Protein AF-M9PA92-F1 (afdb_monomer_lite)

Structure (mmCIF, N/CA/C/O backbone):
data_AF-M9PA92-F1
#
_entry.id   AF-M9PA92-F1
#
loop_
_atom_site.group_PDB
_atom_site.id
_atom_site.type_symbol
_atom_site.label_atom_id
_atom_site.label_alt_id
_atom_site.label_comp_id
_atom_site.label_asym_id
_atom_site.label_entity_id
_atom_site.label_seq_id
_atom_site.pdbx_PDB_ins_code
_atom_site.Cartn_x
_atom_site.Cartn_y
_atom_site.Cartn_z
_atom_site.occupancy
_atom_site.B_iso_or_equiv
_atom_site.auth_seq_id
_atom_site.auth_comp_id
_atom_site.auth_asym_id
_atom_site.auth_atom_id
_atom_site.pdbx_PDB_model_num
ATOM 1 N N . MET A 1 1 ? 37.132 62.990 5.733 1.00 40.97 1 MET A N 1
ATOM 2 C CA . MET A 1 1 ? 36.616 62.374 6.972 1.00 40.97 1 MET A CA 1
ATOM 3 C C . MET A 1 1 ? 36.860 60.885 6.873 1.00 40.97 1 MET A C 1
ATOM 5 O O . MET A 1 1 ? 36.357 60.241 5.965 1.00 40.97 1 MET A O 1
ATOM 9 N N . THR A 1 2 ? 37.777 60.408 7.700 1.00 31.89 2 THR A N 1
ATOM 10 C CA . THR A 1 2 ? 38.388 59.081 7.681 1.00 31.89 2 THR A CA 1
ATOM 11 C C . THR A 1 2 ? 37.766 58.167 8.741 1.00 31.89 2 THR A C 1
ATOM 13 O O . THR A 1 2 ? 37.346 58.635 9.797 1.00 31.89 2 THR A O 1
ATOM 16 N N . SER A 1 3 ? 37.862 56.858 8.472 1.00 26.55 3 SER A N 1
ATOM 17 C CA . SER A 1 3 ? 37.706 55.706 9.385 1.00 26.55 3 SER A CA 1
ATOM 18 C C . SER A 1 3 ? 36.289 55.105 9.556 1.00 26.55 3 SER A C 1
ATOM 20 O O . SER A 1 3 ? 35.308 55.838 9.487 1.00 26.55 3 SER A O 1
ATOM 22 N N . PRO A 1 4 ? 36.166 53.800 9.890 1.00 39.88 4 PRO A N 1
ATOM 23 C CA . PRO A 1 4 ? 37.039 52.699 9.468 1.00 39.88 4 PRO A CA 1
ATOM 24 C C . PRO A 1 4 ? 36.302 51.397 9.086 1.00 39.88 4 PRO A C 1
ATOM 26 O O . PRO A 1 4 ? 35.297 50.992 9.662 1.00 39.88 4 PRO A O 1
ATOM 29 N N . THR A 1 5 ? 36.940 50.661 8.178 1.00 36.66 5 THR A N 1
ATOM 30 C CA . THR A 1 5 ? 36.866 49.203 8.038 1.00 36.66 5 THR A CA 1
ATOM 31 C C . THR A 1 5 ? 37.166 48.494 9.363 1.00 36.66 5 THR A C 1
ATOM 33 O O . THR A 1 5 ? 38.300 48.548 9.843 1.00 36.66 5 THR A O 1
ATOM 36 N N . ALA A 1 6 ? 36.197 47.756 9.904 1.00 29.80 6 ALA A N 1
ATOM 37 C CA . ALA A 1 6 ? 36.427 46.763 10.949 1.00 29.80 6 ALA A CA 1
ATOM 38 C C . ALA A 1 6 ? 36.478 45.363 10.318 1.00 29.80 6 ALA A C 1
ATOM 40 O O . ALA A 1 6 ? 35.455 44.737 10.044 1.00 29.80 6 ALA A O 1
ATOM 41 N N . LYS A 1 7 ? 37.700 44.867 10.093 1.00 30.08 7 LYS A N 1
ATOM 42 C CA . LYS A 1 7 ? 37.975 43.438 9.907 1.00 30.08 7 LYS A CA 1
ATOM 43 C C . LYS A 1 7 ? 37.617 42.724 11.211 1.00 30.08 7 LYS A C 1
ATOM 45 O O . LYS A 1 7 ? 38.386 42.785 12.169 1.00 30.08 7 LYS A O 1
ATOM 50 N N . ARG A 1 8 ? 36.475 42.039 11.263 1.00 25.50 8 ARG A N 1
ATOM 51 C CA . ARG A 1 8 ? 36.221 41.051 12.316 1.00 25.50 8 ARG A CA 1
ATOM 52 C C . ARG A 1 8 ? 36.921 39.756 11.906 1.00 25.50 8 ARG A C 1
ATOM 54 O O . ARG A 1 8 ? 36.530 39.124 10.930 1.00 25.50 8 ARG A O 1
ATOM 61 N N . LYS A 1 9 ? 37.993 39.408 12.622 1.00 24.72 9 LYS A N 1
ATOM 62 C CA . LYS A 1 9 ? 38.563 38.056 12.625 1.00 24.72 9 LYS A CA 1
ATOM 63 C C . LYS A 1 9 ? 37.440 37.084 13.003 1.00 24.72 9 LYS A C 1
ATOM 65 O O . LYS A 1 9 ? 36.883 37.210 14.090 1.00 24.72 9 LYS A O 1
ATOM 70 N N . GLN A 1 10 ? 37.098 36.155 12.115 1.00 24.45 10 GLN A N 1
ATOM 71 C CA . GLN A 1 10 ? 36.440 34.916 12.516 1.00 24.45 10 GLN A CA 1
ATOM 72 C C . GLN A 1 10 ? 37.514 34.054 13.180 1.00 24.45 10 GLN A C 1
ATOM 74 O O . GLN A 1 10 ? 38.417 33.553 12.514 1.00 24.45 10 GLN A O 1
ATOM 79 N N . GLU A 1 11 ? 37.461 33.964 14.505 1.00 24.52 11 GLU A N 1
ATOM 80 C CA . GLU A 1 11 ? 38.047 32.838 15.228 1.00 24.52 11 GLU A CA 1
ATOM 81 C C . GLU A 1 11 ? 37.267 31.565 14.853 1.00 24.52 11 GLU A C 1
ATOM 83 O O . GLU A 1 11 ? 36.062 31.656 14.582 1.00 24.52 11 GLU A O 1
ATOM 88 N N . PRO A 1 12 ? 37.919 30.391 14.783 1.00 22.39 12 PRO A N 1
ATOM 89 C CA . PRO A 1 12 ? 37.226 29.148 14.495 1.00 22.39 12 PRO A CA 1
ATOM 90 C C . PRO A 1 12 ? 36.334 28.828 15.695 1.00 22.39 12 PRO A C 1
ATOM 92 O O . PRO A 1 12 ? 36.816 28.505 16.775 1.00 22.39 12 PRO A O 1
ATOM 95 N N . VAL A 1 13 ? 35.021 28.962 15.522 1.00 24.66 13 VAL A N 1
ATOM 96 C CA . VAL A 1 13 ? 34.077 28.347 16.451 1.00 24.66 13 VAL A CA 1
ATOM 97 C C . VAL A 1 13 ? 34.137 26.857 16.158 1.00 24.66 13 VAL A C 1
ATOM 99 O O . VAL A 1 13 ? 33.734 26.428 15.075 1.00 24.66 13 VAL A O 1
ATOM 102 N N . ASP A 1 14 ? 34.676 26.100 17.111 1.00 26.38 14 ASP A N 1
ATOM 103 C CA . ASP A 1 14 ? 34.589 24.646 17.185 1.00 26.38 14 ASP A CA 1
ATOM 104 C C . ASP A 1 14 ? 33.110 24.232 17.139 1.00 26.38 14 ASP A C 1
ATOM 106 O O . ASP A 1 14 ? 32.404 24.155 18.144 1.00 26.38 14 ASP A O 1
ATOM 110 N N . GLY A 1 15 ? 32.608 24.042 15.921 1.00 22.08 15 GLY A N 1
ATOM 111 C CA . GLY A 1 15 ? 31.267 23.568 15.640 1.00 22.08 15 GLY A CA 1
ATOM 112 C C . GLY A 1 15 ? 31.255 22.055 15.734 1.00 22.08 15 GLY A C 1
ATOM 113 O O . GLY A 1 15 ? 31.661 21.370 14.797 1.00 22.08 15 GLY A O 1
ATOM 114 N N . ALA A 1 16 ? 30.789 21.547 16.874 1.00 24.86 16 ALA A N 1
ATOM 115 C CA . ALA A 1 16 ? 30.410 20.156 17.060 1.00 24.86 16 ALA A CA 1
ATOM 116 C C . ALA A 1 16 ? 29.602 19.669 15.842 1.00 24.86 16 ALA A C 1
ATOM 118 O O . ALA A 1 16 ? 28.515 20.176 15.561 1.00 24.86 16 ALA A O 1
ATOM 119 N N . GLY A 1 17 ? 30.173 18.715 15.101 1.00 20.61 17 GLY A N 1
ATOM 120 C CA . GLY A 1 17 ? 29.576 18.105 13.916 1.00 20.61 17 GLY A CA 1
ATOM 121 C C . GLY A 1 17 ? 28.295 17.363 14.283 1.00 20.61 17 GLY A C 1
ATOM 122 O O . GLY A 1 17 ? 28.320 16.192 14.660 1.00 20.61 17 GLY A O 1
ATOM 123 N N . ALA A 1 18 ? 27.179 18.080 14.206 1.00 22.00 18 ALA A N 1
ATOM 124 C CA . ALA A 1 18 ? 25.843 17.603 14.502 1.00 22.00 18 ALA A CA 1
ATOM 125 C C . ALA A 1 18 ? 25.400 16.598 13.433 1.00 22.00 18 ALA A C 1
ATOM 127 O O . ALA A 1 18 ? 25.143 16.946 12.282 1.00 22.00 18 ALA A O 1
ATOM 128 N N . THR A 1 19 ? 25.322 15.335 13.839 1.00 23.44 19 THR A N 1
ATOM 129 C CA . THR A 1 19 ? 24.772 14.233 13.046 1.00 23.44 19 THR A CA 1
ATOM 130 C C . THR A 1 19 ? 23.466 13.835 13.733 1.00 23.44 19 THR A C 1
ATOM 132 O O . THR A 1 19 ? 23.502 13.409 14.885 1.00 23.44 19 THR A O 1
ATOM 135 N N . ALA A 1 20 ? 22.314 14.055 13.092 1.00 23.92 20 ALA A N 1
ATOM 136 C CA . ALA A 1 20 ? 20.995 13.892 13.716 1.00 23.92 20 ALA A CA 1
ATOM 137 C C . ALA A 1 20 ? 20.106 12.916 12.926 1.00 23.92 20 ALA A C 1
ATOM 139 O O . ALA A 1 20 ? 20.055 12.948 11.697 1.00 23.92 20 ALA A O 1
ATOM 140 N N . HIS A 1 21 ? 19.447 12.024 13.670 1.00 23.45 21 HIS A N 1
ATOM 141 C CA . HIS A 1 21 ? 18.780 10.800 13.224 1.00 23.45 21 HIS A CA 1
ATOM 142 C C . HIS A 1 21 ? 17.246 10.923 13.248 1.00 23.45 21 HIS A C 1
ATOM 144 O O . HIS A 1 21 ? 16.691 11.529 14.159 1.00 23.45 21 HIS A O 1
ATOM 150 N N . VAL A 1 22 ? 16.566 10.251 12.309 1.00 22.97 22 VAL A N 1
ATOM 151 C CA . VAL A 1 22 ? 15.112 9.989 12.317 1.00 22.97 22 VAL A CA 1
ATOM 152 C C . VAL A 1 22 ? 14.901 8.520 12.698 1.00 22.97 22 VAL A C 1
ATOM 154 O O . VAL A 1 22 ? 15.472 7.637 12.059 1.00 22.97 22 VAL A O 1
ATOM 157 N N . ALA A 1 23 ? 14.126 8.245 13.750 1.00 24.77 23 ALA A N 1
ATOM 158 C CA . ALA A 1 23 ? 13.937 6.898 14.288 1.00 24.77 23 ALA A CA 1
ATOM 159 C C . ALA A 1 23 ? 12.543 6.329 13.962 1.00 24.77 23 ALA A C 1
ATOM 161 O O . ALA A 1 23 ? 11.562 6.665 14.613 1.00 24.77 23 ALA A O 1
ATOM 162 N N . TYR A 1 24 ? 12.497 5.376 13.028 1.00 23.55 24 TYR A N 1
ATOM 163 C CA . TYR A 1 24 ? 11.821 4.096 13.268 1.00 23.55 24 TYR A CA 1
ATOM 164 C C . TYR A 1 24 ? 12.915 3.192 13.880 1.00 23.55 24 TYR A C 1
ATOM 166 O O . TYR A 1 24 ? 13.901 2.887 13.218 1.00 23.55 24 TYR A O 1
ATOM 174 N N . PHE A 1 25 ? 12.817 2.915 15.185 1.00 23.19 25 PHE A N 1
ATOM 175 C CA . PHE A 1 25 ? 13.723 2.118 16.042 1.00 23.19 25 PHE A CA 1
ATOM 176 C C . PHE A 1 25 ? 15.254 2.176 15.796 1.00 23.19 25 PHE A C 1
ATOM 178 O O . PHE A 1 25 ? 15.832 1.400 15.037 1.00 23.19 25 PHE A O 1
ATOM 185 N N . LEU A 1 26 ? 15.948 2.997 16.598 1.00 23.55 26 LEU A N 1
ATOM 186 C CA . LEU A 1 26 ? 17.411 3.029 16.749 1.00 23.55 26 LEU A CA 1
ATOM 187 C C . LEU A 1 26 ? 17.796 3.023 18.240 1.00 23.55 26 LEU A C 1
ATOM 189 O O . LEU A 1 26 ? 17.299 3.842 19.009 1.00 23.55 26 LEU A O 1
ATOM 193 N N . ARG A 1 27 ? 18.729 2.148 18.645 1.00 22.12 27 ARG A N 1
ATOM 194 C CA . ARG A 1 27 ? 19.546 2.331 19.858 1.00 22.12 27 ARG A CA 1
ATOM 195 C C . ARG A 1 27 ? 21.025 2.210 19.487 1.00 22.12 27 ARG A C 1
ATOM 197 O O . ARG A 1 27 ? 21.430 1.222 18.881 1.00 22.12 27 ARG A O 1
ATOM 204 N N . CYS A 1 28 ? 21.789 3.239 19.850 1.00 22.48 28 CYS A N 1
ATOM 205 C CA . CYS A 1 28 ? 23.225 3.409 19.617 1.00 22.48 28 CYS A CA 1
ATOM 206 C C . CYS A 1 28 ? 24.114 2.702 20.654 1.00 22.48 28 CYS A C 1
ATOM 208 O O . CYS A 1 28 ? 23.723 2.506 21.804 1.00 22.48 28 CYS A O 1
ATOM 210 N N . SER A 1 29 ? 25.366 2.466 20.256 1.00 21.39 29 SER A N 1
ATOM 211 C CA . SER A 1 29 ? 26.575 2.369 21.096 1.00 21.39 29 SER A CA 1
ATOM 212 C C . SER A 1 29 ? 27.759 2.640 20.137 1.00 21.39 29 SER A C 1
ATOM 214 O O . SER A 1 29 ? 27.713 2.094 19.040 1.00 21.39 29 SER A O 1
ATOM 216 N N . LEU A 1 30 ? 28.797 3.464 20.337 1.00 22.95 30 LEU A N 1
ATOM 217 C CA . LEU A 1 30 ? 29.597 3.996 21.463 1.00 22.95 30 LEU A CA 1
ATOM 218 C C . LEU A 1 30 ? 30.249 5.328 20.972 1.00 22.95 30 LEU A C 1
ATOM 220 O O . LEU A 1 30 ? 30.174 5.603 19.780 1.00 22.95 30 LEU A O 1
ATOM 224 N N . THR A 1 31 ? 30.849 6.220 21.773 1.00 22.02 31 THR A N 1
ATOM 225 C CA . THR A 1 31 ? 32.170 6.132 22.460 1.00 22.02 31 THR A CA 1
ATOM 226 C C . THR A 1 31 ? 32.367 7.406 23.317 1.00 22.02 31 THR A C 1
ATOM 228 O O . THR A 1 31 ? 31.872 8.460 22.928 1.00 22.02 31 THR A O 1
ATOM 231 N N . SER A 1 32 ? 33.010 7.400 24.495 1.00 21.53 32 SER A N 1
ATOM 232 C CA . SER A 1 32 ? 34.481 7.356 24.703 1.00 21.53 32 SER A CA 1
ATOM 233 C C . SER A 1 32 ? 34.836 7.272 26.221 1.00 21.53 32 SER A C 1
ATOM 235 O O . SER A 1 32 ? 33.967 7.569 27.039 1.00 21.53 32 SER A O 1
ATOM 237 N N . PRO A 1 33 ? 36.068 6.869 26.626 1.00 27.39 33 PRO A N 1
ATOM 238 C CA . PRO A 1 33 ? 36.440 6.509 28.013 1.00 27.39 33 PRO A CA 1
ATOM 239 C C . PRO A 1 33 ? 36.838 7.737 28.872 1.00 27.39 33 PRO A C 1
ATOM 241 O O . PRO A 1 33 ? 37.180 8.772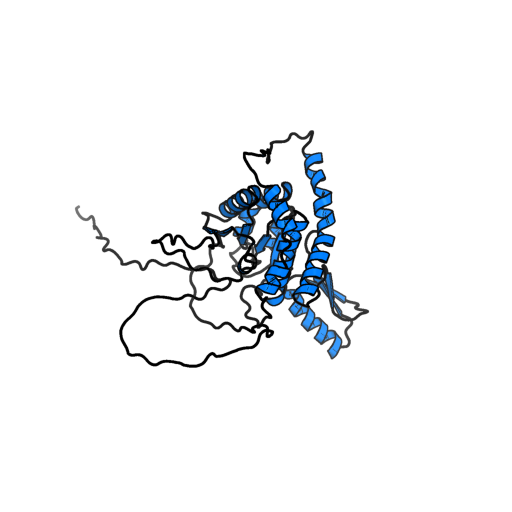 28.301 1.00 27.39 33 PRO A O 1
ATOM 244 N N . PRO A 1 34 ? 36.813 7.660 30.226 1.00 25.25 34 PRO A N 1
ATOM 245 C CA . PRO A 1 34 ? 38.007 7.223 30.971 1.00 25.25 34 PRO A CA 1
ATOM 246 C C . PRO A 1 34 ? 37.724 6.367 32.231 1.00 25.25 34 PRO A C 1
ATOM 248 O O . PRO A 1 34 ? 36.644 6.395 32.804 1.00 25.25 34 PRO A O 1
ATOM 251 N N . HIS A 1 35 ? 38.744 5.597 32.628 1.00 23.38 35 HIS A N 1
ATOM 252 C CA . HIS A 1 35 ? 39.030 5.019 33.953 1.00 23.38 35 HIS A CA 1
ATOM 253 C C . HIS A 1 35 ? 37.881 4.852 34.972 1.00 23.38 35 HIS A C 1
ATOM 255 O O . HIS A 1 35 ? 37.466 5.828 35.574 1.00 23.38 35 HIS A O 1
ATOM 261 N N . PHE A 1 36 ? 37.490 3.609 35.284 1.00 22.67 36 PHE A N 1
ATOM 262 C CA . PHE A 1 36 ? 37.507 3.019 36.640 1.00 22.67 36 PHE A CA 1
ATOM 263 C C . PHE A 1 36 ? 37.103 1.527 36.579 1.00 22.67 36 PHE A C 1
ATOM 265 O O . PHE A 1 36 ? 36.565 1.050 35.585 1.00 22.67 36 PHE A O 1
ATOM 272 N N . ALA A 1 37 ? 37.501 0.785 37.611 1.00 21.95 37 ALA A N 1
ATOM 273 C CA . ALA A 1 37 ? 37.746 -0.656 37.643 1.00 21.95 37 ALA A CA 1
ATOM 274 C C . ALA A 1 37 ? 36.542 -1.603 37.422 1.00 21.95 37 ALA A C 1
ATOM 276 O O . ALA A 1 37 ? 35.379 -1.259 37.606 1.00 21.95 37 ALA A O 1
ATOM 277 N N . ALA A 1 38 ? 36.891 -2.839 37.054 1.00 24.67 38 ALA A N 1
ATOM 278 C CA . ALA A 1 38 ? 36.028 -3.972 36.743 1.00 24.67 38 ALA A CA 1
ATOM 279 C C . ALA A 1 38 ? 35.140 -4.471 37.902 1.00 24.67 38 ALA A C 1
ATOM 281 O O . ALA A 1 38 ? 35.589 -4.567 39.042 1.00 24.67 38 ALA A O 1
ATOM 282 N N . ALA A 1 39 ? 33.939 -4.951 37.556 1.00 22.00 39 ALA A N 1
ATOM 283 C CA . ALA A 1 39 ? 33.215 -5.997 38.284 1.00 22.00 39 ALA A CA 1
ATOM 284 C C . ALA A 1 39 ? 32.344 -6.816 37.295 1.00 22.00 39 ALA A C 1
ATOM 286 O O . ALA A 1 39 ? 31.712 -6.219 36.421 1.00 22.00 39 ALA A O 1
ATOM 287 N N . PRO A 1 40 ? 32.305 -8.162 37.371 1.00 23.23 40 PRO A N 1
ATOM 288 C CA . PRO A 1 40 ? 31.593 -8.992 36.402 1.00 23.23 40 PRO A CA 1
ATOM 289 C C . PRO A 1 40 ? 30.127 -9.196 36.812 1.00 23.23 40 PRO A C 1
ATOM 291 O O . PRO A 1 40 ? 29.852 -9.615 37.935 1.00 23.23 40 PRO A O 1
ATOM 294 N N . ILE A 1 41 ? 29.180 -9.000 35.890 1.00 24.03 41 ILE A N 1
ATOM 295 C CA . ILE A 1 41 ? 27.803 -9.489 36.063 1.00 24.03 41 ILE A CA 1
ATOM 296 C C . ILE A 1 41 ? 27.681 -10.834 35.339 1.00 24.03 41 ILE A C 1
ATOM 298 O O . ILE A 1 41 ? 27.617 -10.911 34.114 1.00 24.03 41 ILE A O 1
ATOM 302 N N . ARG A 1 42 ? 27.685 -11.909 36.134 1.00 23.36 42 ARG A N 1
ATOM 303 C CA . ARG A 1 42 ? 27.246 -13.256 35.748 1.00 23.36 42 ARG A CA 1
ATOM 304 C C . ARG A 1 42 ? 25.720 -13.279 35.616 1.00 23.36 42 ARG A C 1
ATOM 306 O O . ARG A 1 42 ? 25.037 -12.773 36.499 1.00 23.36 42 ARG A O 1
ATOM 313 N N . GLY A 1 43 ? 25.216 -13.998 34.611 1.00 25.89 43 GLY A N 1
ATOM 314 C CA . GLY A 1 43 ? 23.889 -14.623 34.673 1.00 25.89 43 GLY A CA 1
ATOM 315 C C . GLY A 1 43 ? 22.992 -14.405 33.459 1.00 25.89 43 GLY A C 1
ATOM 316 O O . GLY A 1 43 ? 22.031 -13.660 33.559 1.00 25.89 43 GLY A O 1
ATOM 317 N N . LEU A 1 44 ? 23.247 -15.115 32.355 1.00 25.81 44 LEU A N 1
ATOM 318 C CA . LEU A 1 44 ? 22.222 -15.464 31.361 1.00 25.81 44 LEU A CA 1
ATOM 319 C C . LEU A 1 44 ? 22.547 -16.848 30.781 1.00 25.81 44 LEU A C 1
ATOM 321 O O . LEU A 1 44 ? 23.174 -16.981 29.734 1.00 25.81 44 LEU A O 1
ATOM 325 N N . THR A 1 45 ? 22.144 -17.893 31.499 1.00 24.33 45 THR A N 1
ATOM 326 C CA . THR A 1 45 ? 22.032 -19.255 30.965 1.00 24.33 45 THR A CA 1
ATOM 327 C C . THR A 1 45 ? 20.565 -19.547 30.665 1.00 24.33 45 THR A C 1
ATOM 329 O O . THR A 1 45 ? 19.749 -19.507 31.579 1.00 24.33 45 THR A O 1
ATOM 332 N N . GLY A 1 46 ? 20.275 -19.879 29.404 1.00 26.84 46 GLY A N 1
ATOM 333 C CA . GLY A 1 46 ? 19.162 -20.735 28.975 1.00 26.84 46 GLY A CA 1
ATOM 334 C C . GLY A 1 46 ? 17.743 -20.170 29.083 1.00 26.84 46 GLY A C 1
ATOM 335 O O . GLY A 1 46 ? 17.107 -20.285 30.123 1.00 26.84 46 GLY A O 1
ATOM 336 N N . ALA A 1 47 ? 17.193 -19.701 27.960 1.00 25.22 47 ALA A N 1
ATOM 337 C CA . ALA A 1 47 ? 15.747 -19.715 27.732 1.00 25.22 47 ALA A CA 1
ATOM 338 C C . ALA A 1 47 ? 15.433 -20.790 26.667 1.00 25.22 47 ALA A C 1
ATOM 340 O O . ALA A 1 47 ? 16.136 -20.835 25.653 1.00 25.22 47 ALA A O 1
ATOM 341 N N . PRO A 1 48 ? 14.448 -21.682 26.885 1.00 25.14 48 PRO A N 1
ATOM 342 C CA . PRO A 1 48 ? 14.114 -22.751 25.947 1.00 25.14 48 PRO A CA 1
ATOM 343 C C . PRO A 1 48 ? 13.450 -22.210 24.671 1.00 25.14 48 PRO A C 1
ATOM 345 O O . PRO A 1 48 ? 12.781 -21.175 24.682 1.00 25.14 48 PRO A O 1
ATOM 348 N N . ALA A 1 49 ? 13.637 -22.930 23.563 1.00 27.97 49 ALA A N 1
ATOM 349 C CA . ALA A 1 49 ? 13.036 -22.625 22.268 1.00 27.97 49 ALA A CA 1
ATOM 350 C C . ALA A 1 49 ? 11.498 -22.678 22.351 1.00 27.97 49 ALA A C 1
ATOM 352 O O . ALA A 1 49 ? 10.941 -23.691 22.771 1.00 27.97 49 ALA A O 1
ATOM 353 N N . GLY A 1 50 ? 10.822 -21.590 21.959 1.00 28.28 50 GLY A N 1
ATOM 354 C CA . GLY A 1 50 ? 9.357 -21.544 21.824 1.00 28.28 50 GLY A CA 1
ATOM 355 C C . GLY A 1 50 ? 8.634 -20.340 22.445 1.00 28.28 50 GLY A C 1
ATOM 356 O O . GLY A 1 50 ? 7.420 -20.241 22.301 1.00 28.28 50 GLY A O 1
ATOM 357 N N . GLN A 1 51 ? 9.321 -19.407 23.114 1.00 28.61 51 GLN A N 1
ATOM 358 C CA . GLN A 1 51 ? 8.676 -18.225 23.710 1.00 28.61 51 GLN A CA 1
ATOM 359 C C . GLN A 1 51 ? 8.916 -16.955 22.876 1.00 28.61 51 GLN A C 1
ATOM 361 O O . GLN A 1 51 ? 10.052 -16.496 22.749 1.00 28.61 51 GLN A O 1
ATOM 366 N N . ARG A 1 52 ? 7.839 -16.369 22.324 1.00 35.50 52 ARG A N 1
ATOM 367 C CA . ARG A 1 52 ? 7.875 -15.071 21.622 1.00 35.50 52 ARG A CA 1
ATOM 368 C C . ARG A 1 52 ? 8.369 -13.972 22.577 1.00 35.50 52 ARG A C 1
ATOM 370 O O . ARG A 1 52 ? 7.880 -13.851 23.705 1.00 35.50 52 ARG A O 1
ATOM 377 N N . GLN A 1 53 ? 9.367 -13.193 22.151 1.00 33.31 53 GLN A N 1
ATOM 378 C CA . GLN A 1 53 ? 9.959 -12.134 22.973 1.00 33.31 53 GLN A CA 1
ATOM 379 C C . GLN A 1 53 ? 9.010 -10.934 23.067 1.00 33.31 53 GLN A C 1
ATOM 381 O O . GLN A 1 53 ? 8.675 -10.304 22.071 1.00 33.31 53 GLN A O 1
ATOM 386 N N . ARG A 1 54 ? 8.605 -10.593 24.294 1.00 31.27 54 ARG A N 1
ATOM 387 C CA . ARG A 1 54 ? 7.803 -9.403 24.605 1.00 31.27 54 ARG A CA 1
ATOM 388 C C . ARG A 1 54 ? 8.741 -8.235 24.916 1.00 31.27 54 ARG A C 1
ATOM 390 O O . ARG A 1 54 ? 9.495 -8.323 25.883 1.00 31.27 54 ARG A O 1
ATOM 397 N N . VAL A 1 55 ? 8.688 -7.151 24.141 1.00 30.91 55 VAL A N 1
ATOM 398 C CA . VAL A 1 55 ? 9.617 -6.007 24.269 1.00 30.91 55 VAL A CA 1
ATOM 399 C C . VAL A 1 55 ? 8.876 -4.727 24.694 1.00 30.91 55 VAL A C 1
ATOM 401 O O . VAL A 1 55 ? 7.779 -4.454 24.217 1.00 30.91 55 VAL A O 1
ATOM 404 N N . HIS A 1 56 ? 9.485 -3.947 25.597 1.00 25.81 56 HIS A N 1
ATOM 405 C CA . HIS A 1 56 ? 9.105 -2.574 25.977 1.00 25.81 56 HIS A CA 1
ATOM 406 C C . HIS A 1 56 ? 10.283 -1.626 25.683 1.00 25.81 56 HIS A C 1
ATOM 408 O O . HIS A 1 56 ? 11.432 -2.015 25.896 1.00 25.81 56 HIS A O 1
ATOM 414 N N . LEU A 1 57 ? 10.025 -0.391 25.233 1.00 25.00 57 LEU A N 1
ATOM 415 C CA . LEU A 1 57 ? 11.063 0.585 24.856 1.00 25.00 57 LEU A CA 1
ATOM 416 C C . LEU A 1 57 ? 10.942 1.896 25.670 1.00 25.00 57 LEU A C 1
ATOM 418 O O . LEU A 1 57 ? 9.840 2.439 25.729 1.00 25.00 57 LEU A O 1
ATOM 422 N N . PRO A 1 58 ? 12.027 2.400 26.307 1.00 22.78 58 PRO A N 1
ATOM 423 C CA . PRO A 1 58 ? 11.996 3.607 27.148 1.00 22.78 58 PRO A CA 1
ATOM 424 C C . PRO A 1 58 ? 12.575 4.892 26.498 1.00 22.78 58 PRO A C 1
ATOM 426 O O . PRO A 1 58 ? 13.274 4.840 25.488 1.00 22.78 58 PRO A O 1
ATOM 429 N N . HIS A 1 59 ? 12.273 6.030 27.145 1.00 27.19 59 HIS A N 1
ATOM 430 C CA . HIS A 1 59 ? 12.461 7.448 26.763 1.00 27.19 59 HIS A CA 1
ATOM 431 C C . HIS A 1 59 ? 13.865 8.055 26.995 1.00 27.19 59 HIS A C 1
ATOM 433 O O . HIS A 1 59 ? 14.555 7.640 27.922 1.00 27.19 59 HIS A O 1
ATOM 439 N N . HIS A 1 60 ? 14.212 9.098 26.208 1.00 20.86 60 HIS A N 1
ATOM 440 C CA . HIS A 1 60 ? 14.613 10.481 26.607 1.00 20.86 60 HIS A CA 1
ATOM 441 C C . HIS A 1 60 ? 15.416 11.192 25.482 1.00 20.86 60 HIS A C 1
ATOM 443 O O . HIS A 1 60 ? 16.450 10.658 25.099 1.00 20.86 60 HIS A O 1
ATOM 449 N N . ALA A 1 61 ? 14.987 12.378 24.998 1.00 21.14 61 ALA A N 1
ATOM 450 C CA . ALA A 1 61 ? 15.831 13.532 24.582 1.00 21.14 61 ALA A CA 1
ATOM 451 C C . ALA A 1 61 ? 15.022 14.657 23.882 1.00 21.14 61 ALA A C 1
ATOM 453 O O . ALA A 1 61 ? 14.030 14.387 23.211 1.00 21.14 61 ALA A O 1
ATOM 454 N N . GLU A 1 62 ? 15.468 15.904 24.077 1.00 21.20 62 GLU A N 1
ATOM 455 C CA . GLU A 1 62 ? 14.896 17.192 23.637 1.00 21.20 62 GLU A CA 1
ATOM 456 C C . GLU A 1 62 ? 14.991 17.458 22.113 1.00 21.20 62 GLU A C 1
ATOM 458 O O . GLU A 1 62 ? 15.851 16.912 21.424 1.00 21.20 62 GLU A O 1
ATOM 463 N N . LEU A 1 63 ? 14.085 18.310 21.606 1.00 25.92 63 LEU A N 1
ATOM 464 C CA . LEU A 1 63 ? 13.751 18.561 20.188 1.00 25.92 63 LEU A CA 1
ATOM 465 C C . LEU A 1 63 ? 14.768 19.441 19.419 1.00 25.92 63 LEU A C 1
ATOM 467 O O . LEU A 1 63 ? 15.092 20.534 19.892 1.00 25.92 63 LEU A O 1
ATOM 471 N N . PRO A 1 64 ? 15.155 19.054 18.179 1.00 26.55 64 PRO A N 1
ATOM 472 C CA . PRO A 1 64 ? 15.376 20.042 17.107 1.00 26.55 64 PRO A CA 1
ATOM 473 C C . PRO A 1 64 ? 14.866 19.671 15.678 1.00 26.55 64 PRO A C 1
ATOM 475 O O . PRO A 1 64 ? 15.004 18.543 15.216 1.00 26.55 64 PRO A O 1
ATOM 478 N N . ASP A 1 65 ? 14.328 20.713 15.015 1.00 26.27 65 ASP A N 1
ATOM 479 C CA . ASP A 1 65 ? 13.923 21.017 13.609 1.00 26.27 65 ASP A CA 1
ATOM 480 C C . ASP A 1 65 ? 13.355 19.918 12.662 1.00 26.27 65 ASP A C 1
ATOM 482 O O . ASP A 1 65 ? 14.062 19.245 11.915 1.00 26.27 65 ASP A O 1
ATOM 486 N N . GLU A 1 66 ? 12.019 19.849 12.596 1.00 29.41 66 GLU A N 1
ATOM 487 C CA . GLU A 1 66 ? 11.162 18.851 11.918 1.00 29.41 66 GLU A CA 1
ATOM 488 C C . GLU A 1 66 ? 10.828 19.152 10.430 1.00 29.41 66 GLU A C 1
ATOM 490 O O . GLU A 1 66 ? 9.849 18.641 9.870 1.00 29.41 66 GLU A O 1
ATOM 495 N N . ARG A 1 67 ? 11.601 20.013 9.752 1.00 30.95 67 ARG A N 1
ATOM 496 C CA . ARG A 1 67 ? 11.214 20.578 8.436 1.00 30.95 67 ARG A CA 1
ATOM 497 C C . ARG A 1 67 ? 11.472 19.690 7.210 1.00 30.95 67 ARG A C 1
ATOM 499 O O . ARG A 1 67 ? 10.964 20.015 6.139 1.00 30.95 67 ARG A O 1
ATOM 506 N N . ALA A 1 68 ? 12.219 18.589 7.314 1.00 29.39 68 ALA A N 1
ATOM 507 C CA . ALA A 1 68 ? 12.563 17.732 6.169 1.00 29.39 68 ALA A CA 1
ATOM 508 C C . ALA A 1 68 ? 12.187 16.260 6.420 1.00 29.39 68 ALA A C 1
ATOM 510 O O . ALA A 1 68 ? 12.600 15.678 7.418 1.00 29.39 68 ALA A O 1
ATOM 511 N N . GLY A 1 69 ? 11.397 15.662 5.519 1.00 28.86 69 GLY A N 1
ATOM 512 C CA . GLY A 1 69 ? 11.029 14.243 5.574 1.00 28.86 69 GLY A CA 1
ATOM 513 C C . GLY A 1 69 ? 12.200 13.299 5.236 1.00 28.86 69 GLY A C 1
ATOM 514 O O . GLY A 1 69 ? 13.259 13.752 4.787 1.00 28.86 69 GLY A O 1
ATOM 515 N N . PRO A 1 70 ? 12.054 11.978 5.468 1.00 34.94 70 PRO A N 1
ATOM 516 C CA . PRO A 1 70 ? 13.096 11.002 5.147 1.00 34.94 70 PRO A CA 1
ATOM 517 C C . PRO A 1 70 ? 13.330 10.880 3.627 1.00 34.94 70 PRO A C 1
ATOM 519 O O . PRO A 1 70 ? 12.391 10.778 2.844 1.00 34.94 70 PRO A O 1
ATOM 522 N N . ARG A 1 71 ? 14.608 10.878 3.208 1.00 38.44 71 ARG A N 1
ATOM 523 C CA . ARG A 1 71 ? 15.072 10.880 1.795 1.00 38.44 71 ARG A CA 1
ATOM 524 C C . ARG A 1 71 ? 15.776 9.582 1.385 1.00 38.44 71 ARG A C 1
ATOM 526 O O . ARG A 1 71 ? 16.758 9.607 0.645 1.00 38.44 71 ARG A O 1
ATOM 533 N N . VAL A 1 72 ? 15.354 8.460 1.952 1.00 47.56 72 VAL A N 1
ATOM 534 C CA . VAL A 1 72 ? 16.149 7.228 1.974 1.00 47.56 72 VAL A CA 1
ATOM 535 C C . VAL A 1 72 ? 15.577 6.179 1.029 1.00 47.56 72 VAL A C 1
ATOM 537 O O . VAL A 1 72 ? 14.383 5.892 1.074 1.00 47.56 72 VAL A O 1
ATOM 540 N N . VAL A 1 73 ? 16.443 5.561 0.225 1.00 45.84 73 VAL A N 1
ATOM 541 C CA . VAL A 1 73 ? 16.145 4.313 -0.491 1.00 45.84 73 VAL A CA 1
ATOM 542 C C . VAL A 1 73 ? 16.913 3.179 0.175 1.00 45.84 73 VAL A C 1
ATOM 544 O O . VAL A 1 73 ? 18.132 3.267 0.334 1.00 45.84 73 VAL A O 1
ATOM 547 N N . GLY A 1 74 ? 16.200 2.131 0.583 1.00 51.94 74 GLY A N 1
ATOM 548 C CA . GLY A 1 74 ? 16.799 0.897 1.090 1.00 51.94 74 GLY A CA 1
ATOM 549 C C . GLY A 1 74 ? 16.812 -0.179 0.008 1.00 51.94 74 GLY A C 1
ATOM 550 O O . GLY A 1 74 ? 15.765 -0.450 -0.574 1.00 51.94 74 GLY A O 1
ATOM 551 N N . LEU A 1 75 ? 17.972 -0.793 -0.243 1.00 40.44 75 LEU A N 1
ATOM 552 C CA . LEU A 1 75 ? 18.167 -1.936 -1.144 1.00 40.44 75 LEU A CA 1
ATOM 553 C C . LEU A 1 75 ? 18.464 -3.204 -0.345 1.00 40.44 75 LEU A C 1
ATOM 555 O O . LEU A 1 75 ? 19.234 -3.169 0.621 1.00 40.44 75 LEU A O 1
ATOM 559 N N . TRP A 1 76 ? 17.867 -4.323 -0.763 1.00 48.41 76 TRP A N 1
ATOM 560 C CA . TRP A 1 76 ? 17.783 -5.511 0.078 1.00 48.41 76 TRP A CA 1
ATOM 561 C C . TRP A 1 76 ? 18.239 -6.827 -0.590 1.00 48.41 76 TRP A C 1
ATOM 563 O O . TRP A 1 76 ? 17.719 -7.189 -1.651 1.00 48.41 76 TRP A O 1
ATOM 573 N N . PRO A 1 77 ? 19.129 -7.614 0.053 1.00 28.42 77 PRO A N 1
ATOM 574 C CA . PRO A 1 77 ? 19.346 -9.018 -0.284 1.00 28.42 77 PRO A CA 1
ATOM 575 C C . PRO A 1 77 ? 18.278 -9.907 0.396 1.00 28.42 77 PRO A C 1
ATOM 577 O O . PRO A 1 77 ? 18.205 -9.942 1.621 1.00 28.42 77 PRO A O 1
ATOM 580 N N . PRO A 1 78 ? 17.452 -10.659 -0.351 1.00 33.59 78 PRO A N 1
ATOM 581 C CA . PRO A 1 78 ? 16.213 -11.290 0.133 1.00 33.59 78 PRO A CA 1
ATOM 582 C C . PRO A 1 78 ? 16.376 -12.331 1.260 1.00 33.59 78 PRO A C 1
ATOM 584 O O . PRO A 1 78 ? 15.393 -12.712 1.883 1.00 33.59 78 PRO A O 1
ATOM 587 N N . GLU A 1 79 ? 17.597 -12.772 1.579 1.00 32.12 79 GLU A N 1
ATOM 588 C CA . GLU A 1 79 ? 17.901 -13.877 2.515 1.00 32.12 79 GLU A CA 1
ATOM 589 C C . GLU A 1 79 ? 17.743 -13.544 4.003 1.00 32.12 79 GLU A C 1
ATOM 591 O O . GLU A 1 79 ? 17.858 -14.413 4.870 1.00 32.12 79 GLU A O 1
ATOM 596 N N . ARG A 1 80 ? 17.450 -12.291 4.342 1.00 42.31 80 ARG A N 1
ATOM 597 C CA . ARG A 1 80 ? 17.138 -11.868 5.715 1.00 42.31 80 ARG A CA 1
ATOM 598 C C . ARG A 1 80 ? 15.945 -10.939 5.625 1.00 42.31 80 ARG A C 1
ATOM 600 O O . ARG A 1 80 ? 15.978 -10.090 4.781 1.00 42.31 80 ARG A O 1
ATOM 607 N N . LEU A 1 81 ? 14.888 -11.054 6.417 1.00 37.50 81 LEU A N 1
ATOM 608 C CA . LEU A 1 81 ? 13.644 -10.290 6.172 1.00 37.50 81 LEU A CA 1
ATOM 609 C C . LEU A 1 81 ? 13.376 -9.170 7.158 1.00 37.50 81 LEU A C 1
ATOM 611 O O . LEU A 1 81 ? 12.503 -8.336 6.944 1.00 37.50 81 LEU A O 1
ATOM 615 N N . ARG A 1 82 ? 14.182 -9.111 8.220 1.00 37.44 82 ARG A N 1
ATOM 616 C CA . ARG A 1 82 ? 13.974 -8.168 9.309 1.00 37.44 82 ARG A CA 1
ATOM 617 C C . ARG A 1 82 ? 13.844 -6.728 8.825 1.00 37.44 82 ARG A C 1
ATOM 619 O O . ARG A 1 82 ? 12.832 -6.116 9.105 1.00 37.44 82 ARG A O 1
ATOM 626 N N . ALA A 1 83 ? 14.775 -6.171 8.063 1.00 37.69 83 ALA A N 1
ATOM 627 C CA . ALA A 1 83 ? 14.671 -4.749 7.717 1.00 37.69 83 ALA A CA 1
ATOM 628 C C . ALA A 1 83 ? 13.982 -4.408 6.385 1.00 37.69 83 ALA A C 1
ATOM 630 O O . ALA A 1 83 ? 13.703 -3.234 6.175 1.00 37.69 83 ALA A O 1
ATOM 631 N N . ALA A 1 84 ? 13.537 -5.398 5.598 1.00 34.75 84 ALA A N 1
ATOM 632 C CA . ALA A 1 84 ? 12.437 -5.193 4.644 1.00 34.75 84 ALA A CA 1
ATOM 633 C C . ALA A 1 84 ? 11.143 -4.766 5.372 1.00 34.75 84 ALA A C 1
ATOM 635 O O . ALA A 1 84 ? 10.350 -3.995 4.843 1.00 34.75 84 ALA A O 1
ATOM 636 N N . TYR A 1 85 ? 10.993 -5.200 6.628 1.00 37.03 85 TYR A N 1
ATOM 637 C CA . TYR A 1 85 ? 9.907 -4.838 7.541 1.00 37.03 85 TYR A CA 1
ATOM 638 C C . TYR A 1 85 ? 10.307 -3.796 8.604 1.00 37.03 85 TYR A C 1
ATOM 640 O O . TYR A 1 85 ? 9.612 -3.638 9.603 1.00 37.03 85 TYR A O 1
ATOM 648 N N . GLY A 1 86 ? 11.443 -3.101 8.435 1.00 38.12 86 GLY A N 1
ATOM 649 C CA . GLY A 1 86 ? 11.927 -2.093 9.395 1.00 38.12 86 GLY A CA 1
ATOM 650 C C . GLY A 1 86 ? 12.510 -2.642 10.714 1.00 38.12 86 GLY A C 1
ATOM 651 O O . GLY A 1 86 ? 12.632 -1.908 11.687 1.00 38.12 86 GLY A O 1
ATOM 652 N N . LEU A 1 87 ? 12.885 -3.926 10.776 1.00 36.03 87 LEU A N 1
ATOM 653 C CA . LEU A 1 87 ? 13.204 -4.673 12.008 1.00 36.03 87 LEU A CA 1
ATOM 654 C C . LEU A 1 87 ? 14.722 -4.822 12.318 1.00 36.03 87 LEU A C 1
ATOM 656 O O . LEU A 1 87 ? 15.116 -5.762 13.016 1.00 36.03 87 LEU A O 1
ATOM 660 N N . ARG A 1 88 ? 15.608 -3.935 11.826 1.00 30.70 88 ARG A N 1
ATOM 661 C CA . ARG A 1 88 ? 17.004 -3.794 12.321 1.00 30.70 88 ARG A CA 1
ATOM 662 C C . ARG A 1 88 ? 17.395 -2.326 12.488 1.00 30.70 88 ARG A C 1
ATOM 664 O O . ARG A 1 88 ? 17.131 -1.514 11.613 1.00 30.70 88 ARG A O 1
ATOM 671 N N . SER A 1 89 ? 18.103 -2.038 13.580 1.00 29.19 89 SER A N 1
ATOM 672 C CA . SER A 1 89 ? 18.783 -0.765 13.830 1.00 29.19 89 SER A CA 1
ATOM 673 C C . SER A 1 89 ? 19.834 -0.488 12.750 1.00 29.19 89 SER A C 1
ATOM 675 O O . SER A 1 89 ? 20.725 -1.314 12.536 1.00 29.19 89 SER A O 1
ATOM 677 N N . PHE A 1 90 ? 19.761 0.680 12.114 1.00 33.31 90 PHE A N 1
ATOM 678 C CA . PHE A 1 90 ? 20.783 1.175 11.193 1.00 33.31 90 PHE A CA 1
ATOM 679 C C . PHE A 1 90 ? 22.071 1.526 11.961 1.00 33.31 90 PHE A C 1
ATOM 681 O O . PHE A 1 90 ? 22.153 2.570 12.599 1.00 33.31 90 PHE A O 1
ATOM 688 N N . SER A 1 91 ? 23.103 0.684 11.918 1.00 26.39 91 SER A N 1
ATOM 689 C CA . SER A 1 91 ? 24.460 1.133 12.264 1.00 26.39 91 SER A CA 1
ATOM 690 C C . SER A 1 91 ? 25.070 1.830 11.049 1.00 26.39 91 SER A C 1
ATOM 692 O O . SER A 1 91 ? 25.013 1.281 9.947 1.00 26.39 91 SER A O 1
ATOM 694 N N . SER A 1 92 ? 25.654 3.017 11.225 1.00 24.64 92 SER A N 1
ATOM 695 C CA . SER A 1 92 ? 26.407 3.674 10.152 1.00 24.64 92 SER A CA 1
ATOM 696 C C . SER A 1 92 ? 27.577 2.785 9.700 1.00 24.64 92 SER A C 1
ATOM 698 O O . SER A 1 92 ? 28.237 2.175 10.548 1.00 24.64 92 SER A O 1
ATOM 700 N N . PRO A 1 93 ? 27.878 2.691 8.391 1.00 27.69 93 PRO A N 1
ATOM 701 C CA . PRO A 1 93 ? 29.164 2.168 7.965 1.00 27.69 93 PRO A CA 1
ATOM 702 C C . PRO A 1 93 ? 30.234 3.155 8.440 1.00 27.69 93 PRO A C 1
ATOM 704 O O . PRO A 1 93 ? 30.214 4.339 8.099 1.00 27.69 93 PRO A O 1
ATOM 707 N N . SER A 1 94 ? 31.143 2.688 9.289 1.00 22.84 94 SER A N 1
ATOM 708 C CA . SER A 1 94 ? 32.300 3.470 9.708 1.00 22.84 94 SER A CA 1
ATOM 709 C C . SER A 1 94 ? 33.168 3.805 8.480 1.00 22.84 94 SER A C 1
ATOM 711 O O . SER A 1 94 ? 33.334 2.952 7.607 1.00 22.84 94 SER A O 1
ATOM 713 N N . PRO A 1 95 ? 33.768 5.011 8.379 1.00 26.08 95 PRO A N 1
ATOM 714 C CA . PRO A 1 95 ? 34.430 5.452 7.143 1.00 26.08 95 PRO A CA 1
ATOM 715 C C . PRO A 1 95 ? 35.723 4.700 6.792 1.00 26.08 95 PRO A C 1
ATOM 717 O O . PRO A 1 95 ? 36.328 4.972 5.762 1.00 26.08 95 PRO A O 1
ATOM 720 N N . CYS A 1 96 ? 36.184 3.774 7.634 1.00 23.73 96 CYS A N 1
ATOM 721 C CA . CYS A 1 96 ? 37.514 3.187 7.520 1.00 23.73 96 CYS A CA 1
ATOM 722 C C . CYS A 1 96 ? 37.517 1.706 7.915 1.00 23.73 96 CYS A C 1
ATOM 724 O O . CYS A 1 96 ? 37.948 1.363 9.015 1.00 23.73 96 CYS A O 1
ATOM 726 N N . ARG A 1 97 ? 37.050 0.835 7.013 1.00 21.34 97 ARG A N 1
ATOM 727 C CA . ARG A 1 97 ? 37.655 -0.471 6.656 1.00 21.34 97 ARG A CA 1
ATOM 728 C C . ARG A 1 97 ? 36.635 -1.315 5.884 1.00 21.34 97 ARG A C 1
ATOM 730 O O . ARG A 1 97 ? 35.628 -1.692 6.476 1.00 21.34 97 ARG A O 1
ATOM 737 N N . PRO A 1 98 ? 36.905 -1.706 4.630 1.00 24.69 98 PRO A N 1
ATOM 738 C CA . PRO A 1 98 ? 36.206 -2.844 4.056 1.00 24.69 98 PRO A CA 1
ATOM 739 C C . PRO A 1 98 ? 36.684 -4.098 4.804 1.00 24.69 98 PRO A C 1
ATOM 741 O O . PRO A 1 98 ? 37.855 -4.471 4.721 1.00 24.69 98 PRO A O 1
ATOM 744 N N . ARG A 1 99 ? 35.806 -4.708 5.604 1.00 26.98 99 ARG A N 1
ATOM 745 C CA . ARG A 1 99 ? 36.000 -6.084 6.076 1.00 26.98 99 ARG A CA 1
ATOM 746 C C . ARG A 1 99 ? 35.614 -7.015 4.931 1.00 26.98 99 ARG A C 1
ATOM 748 O O . ARG A 1 99 ? 34.547 -6.860 4.347 1.00 26.98 99 ARG A O 1
ATOM 755 N N . ALA A 1 100 ? 36.516 -7.921 4.573 1.00 26.61 100 ALA A N 1
ATOM 756 C CA . ALA A 1 100 ? 36.414 -8.806 3.411 1.00 26.61 100 ALA A CA 1
ATOM 757 C C . ALA A 1 100 ? 35.523 -10.045 3.670 1.00 26.61 100 ALA A C 1
ATOM 759 O O . ALA A 1 100 ? 35.621 -11.039 2.960 1.00 26.61 100 ALA A O 1
ATOM 760 N N . ASP A 1 101 ? 34.673 -9.983 4.695 1.00 27.20 101 ASP A N 1
ATOM 761 C CA . ASP A 1 101 ? 33.937 -11.103 5.282 1.00 27.20 101 ASP A CA 1
ATOM 762 C C . ASP A 1 101 ? 32.441 -10.795 5.552 1.00 27.20 101 ASP A C 1
ATOM 764 O O . ASP A 1 101 ? 31.749 -11.590 6.183 1.00 27.20 101 ASP A O 1
ATOM 768 N N . GLU A 1 102 ? 31.894 -9.690 5.024 1.00 35.28 102 GLU A N 1
ATOM 769 C CA . GLU A 1 102 ? 30.478 -9.307 5.193 1.00 35.28 102 GLU A CA 1
ATOM 770 C C . GLU A 1 102 ? 29.769 -9.008 3.857 1.00 35.28 102 GLU A C 1
ATOM 772 O O . GLU A 1 102 ? 29.617 -7.861 3.440 1.00 35.28 102 GLU A O 1
ATOM 777 N N . GLU A 1 103 ? 29.223 -10.043 3.216 1.00 32.88 103 GLU A N 1
ATOM 778 C CA . GLU A 1 103 ? 28.282 -9.964 2.079 1.00 32.88 103 GLU A CA 1
ATOM 779 C C . GLU A 1 103 ? 26.860 -9.506 2.524 1.00 32.88 103 GLU A C 1
ATOM 781 O O . GLU A 1 103 ? 25.834 -9.932 1.999 1.00 32.88 103 GLU A O 1
ATOM 786 N N . SER A 1 104 ? 26.777 -8.686 3.583 1.00 40.66 104 SER A N 1
ATOM 787 C CA . SER A 1 104 ? 25.645 -8.677 4.528 1.00 40.66 104 SER A CA 1
ATOM 788 C C . SER A 1 104 ? 25.091 -7.303 4.943 1.00 40.66 104 SER A C 1
ATOM 790 O O . SER A 1 104 ? 24.381 -7.216 5.949 1.00 40.66 104 SER A O 1
ATOM 792 N N . ALA A 1 105 ? 25.350 -6.229 4.195 1.00 48.38 105 ALA A N 1
ATOM 793 C CA . ALA A 1 105 ? 24.855 -4.890 4.528 1.00 48.38 105 ALA A CA 1
ATOM 794 C C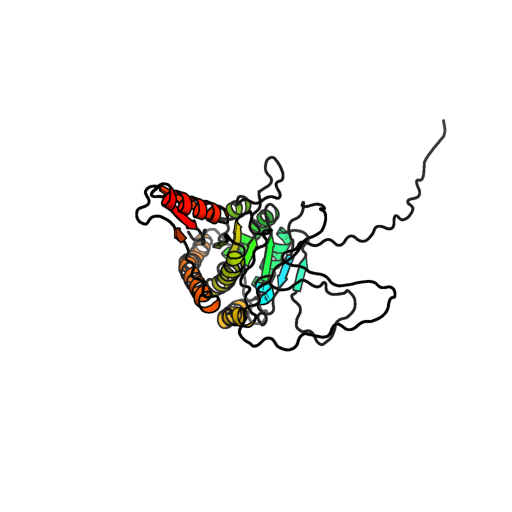 . ALA A 1 105 ? 23.653 -4.474 3.662 1.00 48.38 105 ALA A C 1
ATOM 796 O O . ALA A 1 105 ? 23.691 -4.545 2.436 1.00 48.38 105 ALA A O 1
ATOM 797 N N . GLN A 1 106 ? 22.588 -3.992 4.307 1.00 56.25 106 GLN A N 1
ATOM 798 C CA . GLN A 1 106 ? 21.555 -3.203 3.633 1.00 56.25 106 GLN A CA 1
ATOM 799 C C . GLN A 1 106 ? 22.202 -1.962 3.043 1.00 56.25 106 GLN A C 1
ATOM 801 O O . GLN A 1 106 ? 22.895 -1.238 3.761 1.00 56.25 106 GLN A O 1
ATOM 806 N N . LEU A 1 107 ? 21.956 -1.698 1.764 1.00 75.62 107 LEU A N 1
ATOM 807 C CA . LEU A 1 107 ? 22.452 -0.480 1.148 1.00 75.62 107 LEU A CA 1
ATOM 808 C C . LEU A 1 107 ? 21.396 0.609 1.304 1.00 75.62 107 LEU A C 1
ATOM 810 O O . LEU A 1 107 ? 20.276 0.497 0.811 1.00 75.62 107 LEU A O 1
ATOM 814 N N . VAL A 1 108 ? 21.775 1.651 2.033 1.00 79.94 108 VAL A N 1
ATOM 815 C CA . VAL A 1 108 ? 20.918 2.774 2.397 1.00 79.94 108 VAL A CA 1
ATOM 816 C C . VAL A 1 108 ? 21.508 4.007 1.754 1.00 79.94 108 VAL A C 1
ATOM 818 O O . VAL A 1 108 ? 22.621 4.409 2.091 1.00 79.94 108 VAL A O 1
ATOM 821 N N . VAL A 1 109 ? 20.776 4.591 0.813 1.00 81.69 109 VAL A N 1
ATOM 822 C CA . VAL A 1 109 ? 21.248 5.759 0.071 1.00 81.69 109 VAL A CA 1
ATOM 823 C C . VAL A 1 109 ? 20.340 6.935 0.382 1.00 81.69 109 VAL A C 1
ATOM 825 O O . VAL A 1 109 ? 19.132 6.885 0.142 1.00 81.69 109 VAL A O 1
ATOM 828 N N . GLN A 1 110 ? 20.926 7.991 0.945 1.00 83.88 110 GLN A N 1
ATOM 829 C CA . GLN A 1 110 ? 20.245 9.261 1.149 1.00 83.88 110 GLN A CA 1
ATOM 830 C C . GLN A 1 110 ? 20.337 10.092 -0.129 1.00 83.88 110 GLN A C 1
ATOM 832 O O . GLN A 1 110 ? 21.429 10.374 -0.620 1.00 83.88 110 GLN A O 1
ATOM 837 N N . MET A 1 111 ? 19.186 10.511 -0.640 1.00 87.50 111 MET A N 1
ATOM 838 C CA . MET A 1 111 ? 19.096 11.362 -1.820 1.00 87.50 111 MET A CA 1
ATOM 839 C C . MET A 1 111 ? 18.963 12.839 -1.437 1.00 87.50 111 MET A C 1
ATOM 841 O O . MET A 1 111 ? 18.638 13.198 -0.303 1.00 87.50 111 MET A O 1
ATOM 845 N N . GLN A 1 112 ? 19.181 13.721 -2.411 1.00 86.69 112 GLN A N 1
ATOM 846 C CA . GLN A 1 112 ? 19.077 15.171 -2.245 1.00 86.69 112 GLN A CA 1
ATOM 847 C C . GLN A 1 112 ? 17.652 15.646 -1.918 1.00 86.69 112 GLN A C 1
ATOM 849 O O . GLN A 1 112 ? 17.485 16.670 -1.262 1.00 86.69 112 GLN A O 1
ATOM 854 N N . SER A 1 113 ? 16.632 14.902 -2.349 1.00 87.25 113 SER A N 1
ATOM 855 C CA . SER A 1 113 ? 15.213 15.137 -2.063 1.00 87.25 113 SER A CA 1
ATOM 856 C C . SER A 1 113 ? 14.414 13.846 -2.236 1.00 87.25 113 SER A C 1
ATOM 858 O O . SER A 1 113 ? 14.899 12.881 -2.830 1.00 87.25 113 SER A O 1
ATOM 860 N N . GLU A 1 114 ? 13.170 13.838 -1.770 1.00 90.50 114 GLU A N 1
ATOM 861 C CA . GLU A 1 114 ? 12.228 12.733 -1.937 1.00 90.50 114 GLU A CA 1
ATOM 862 C C . GLU A 1 114 ? 11.895 12.469 -3.414 1.00 90.50 114 GLU A C 1
ATOM 864 O O . GLU A 1 114 ? 11.727 11.317 -3.803 1.00 90.50 114 GLU A O 1
ATOM 869 N N . ALA A 1 115 ? 11.932 13.495 -4.274 1.00 92.38 115 ALA A N 1
ATOM 870 C CA . ALA A 1 115 ? 11.854 13.303 -5.726 1.00 92.38 115 ALA A CA 1
ATOM 871 C C . ALA A 1 115 ? 13.044 12.479 -6.257 1.00 92.38 115 ALA A C 1
ATOM 873 O O . ALA A 1 115 ? 12.867 11.575 -7.075 1.00 92.38 115 ALA A O 1
ATOM 874 N N . GLY A 1 116 ? 14.255 12.759 -5.760 1.00 90.25 116 GLY A N 1
ATOM 875 C CA . GLY A 1 116 ? 15.452 11.973 -6.063 1.00 90.25 116 GLY A CA 1
ATOM 876 C C . GLY A 1 116 ? 15.376 10.550 -5.508 1.00 90.25 116 GLY A C 1
ATOM 877 O O . GLY A 1 116 ? 15.743 9.606 -6.203 1.00 90.25 116 GLY A O 1
ATOM 878 N N . ALA A 1 117 ? 14.846 10.387 -4.292 1.00 90.75 117 ALA A N 1
ATOM 879 C CA . ALA A 1 117 ? 14.602 9.080 -3.683 1.00 90.75 117 ALA A CA 1
ATOM 880 C C . ALA A 1 117 ? 13.608 8.245 -4.496 1.00 90.75 117 ALA A C 1
ATOM 882 O O . ALA A 1 117 ? 13.875 7.077 -4.754 1.00 90.75 117 ALA A O 1
ATOM 883 N N . ALA A 1 118 ? 12.522 8.841 -4.986 1.00 94.12 118 ALA A N 1
ATOM 884 C CA . ALA A 1 118 ? 11.557 8.134 -5.819 1.00 94.12 118 ALA A CA 1
ATOM 885 C C . ALA A 1 118 ? 12.152 7.697 -7.171 1.00 94.12 118 ALA A C 1
ATOM 887 O O . ALA A 1 118 ? 11.885 6.588 -7.626 1.00 94.12 118 ALA A O 1
ATOM 888 N N . GLY A 1 119 ? 13.006 8.525 -7.784 1.00 95.56 119 GLY A N 1
ATOM 889 C CA . GLY A 1 119 ? 13.726 8.153 -9.008 1.00 95.56 119 GLY A CA 1
ATOM 890 C C . GLY A 1 119 ? 14.761 7.046 -8.778 1.00 95.56 119 GLY A C 1
ATOM 891 O O . GLY A 1 119 ? 14.846 6.101 -9.558 1.00 95.56 119 GLY A O 1
ATOM 892 N N . ALA A 1 120 ? 15.513 7.115 -7.676 1.00 93.69 120 ALA A N 1
ATOM 893 C CA . ALA A 1 120 ? 16.448 6.059 -7.289 1.00 93.69 120 ALA A CA 1
ATOM 894 C C . ALA A 1 120 ? 15.723 4.741 -6.965 1.00 93.69 120 ALA A C 1
ATOM 896 O O . ALA A 1 120 ? 16.183 3.675 -7.374 1.00 93.69 120 ALA A O 1
ATOM 897 N N . LEU A 1 121 ? 14.561 4.813 -6.305 1.00 92.94 121 LEU A N 1
ATOM 898 C CA . LEU A 1 121 ? 13.678 3.670 -6.079 1.00 92.94 121 LEU A CA 1
ATOM 899 C C . LEU A 1 121 ? 13.229 3.053 -7.410 1.00 92.94 121 LEU A C 1
ATOM 901 O O . LEU A 1 121 ? 13.389 1.848 -7.592 1.00 92.94 121 LEU A O 1
ATOM 905 N N . HIS A 1 122 ? 12.722 3.863 -8.348 1.00 97.19 122 HIS A N 1
ATOM 906 C CA . HIS A 1 122 ? 12.293 3.397 -9.674 1.00 97.19 122 HIS A CA 1
ATOM 907 C C . HIS A 1 122 ? 13.436 2.725 -10.446 1.00 97.19 122 HIS A C 1
ATOM 909 O O . HIS A 1 122 ? 13.256 1.632 -10.986 1.00 97.19 122 HIS A O 1
ATOM 915 N N . GLY A 1 123 ? 14.630 3.321 -10.447 1.00 94.62 123 GLY A N 1
ATOM 916 C CA . GLY A 1 123 ? 15.810 2.735 -11.087 1.00 94.62 123 GLY A CA 1
ATOM 917 C C . GLY A 1 123 ? 16.212 1.394 -10.469 1.00 94.62 123 GLY A C 1
ATOM 918 O O . GLY A 1 123 ? 16.435 0.420 -11.187 1.00 94.62 123 GLY A O 1
ATOM 919 N N . ALA A 1 124 ? 16.240 1.313 -9.138 1.00 92.62 124 ALA A N 1
ATOM 920 C CA . ALA A 1 124 ? 16.599 0.096 -8.422 1.00 92.62 124 ALA A CA 1
ATOM 921 C C . ALA A 1 124 ? 15.650 -1.074 -8.713 1.00 92.62 124 ALA A C 1
ATOM 923 O O . ALA A 1 124 ? 16.097 -2.167 -9.067 1.00 92.62 124 ALA A O 1
ATOM 924 N N . ILE A 1 125 ? 14.339 -0.851 -8.601 1.00 93.06 125 ILE A N 1
ATOM 925 C CA . ILE A 1 125 ? 13.351 -1.912 -8.846 1.00 93.06 125 ILE A CA 1
ATOM 926 C C . ILE A 1 125 ? 13.294 -2.305 -10.324 1.00 93.06 125 ILE A C 1
ATOM 928 O O . ILE A 1 125 ? 13.080 -3.476 -10.631 1.00 93.06 125 ILE A O 1
ATOM 932 N N . SER A 1 126 ? 13.597 -1.375 -11.239 1.00 92.69 126 SER A N 1
ATOM 933 C CA . SER A 1 126 ? 13.714 -1.665 -12.675 1.00 92.69 126 SER A CA 1
ATOM 934 C C . SER A 1 126 ? 14.875 -2.605 -13.005 1.00 92.69 126 SER A C 1
ATOM 936 O O . SER A 1 126 ? 14.806 -3.347 -13.987 1.00 92.69 126 SER A O 1
ATOM 938 N N . LEU A 1 127 ? 15.929 -2.611 -12.182 1.00 90.75 127 LEU A N 1
ATOM 939 C CA . LEU A 1 127 ? 17.053 -3.550 -12.266 1.00 90.75 127 LEU A CA 1
ATOM 940 C C . LEU A 1 127 ? 16.745 -4.909 -11.606 1.00 90.75 127 LEU A C 1
ATOM 942 O O . LEU A 1 127 ? 17.583 -5.803 -11.633 1.00 90.75 127 LEU A O 1
ATOM 946 N N . GLY A 1 128 ? 15.550 -5.092 -11.032 1.00 86.56 128 GLY A N 1
ATOM 947 C CA . GLY A 1 128 ? 15.161 -6.317 -10.326 1.00 86.56 128 GLY A CA 1
ATOM 948 C C . GLY A 1 128 ? 15.632 -6.367 -8.869 1.00 86.56 128 GLY A C 1
ATOM 949 O O . GLY A 1 128 ? 15.543 -7.419 -8.231 1.00 86.56 128 GLY A O 1
ATOM 950 N N . ALA A 1 129 ? 16.130 -5.252 -8.320 1.00 86.31 129 ALA A N 1
ATOM 951 C CA . ALA A 1 129 ? 16.425 -5.158 -6.896 1.00 86.31 129 ALA A CA 1
ATOM 952 C C . ALA A 1 129 ? 15.127 -5.078 -6.081 1.00 86.31 129 ALA A C 1
ATOM 954 O O . ALA A 1 129 ? 14.102 -4.571 -6.546 1.00 86.31 129 ALA A O 1
ATOM 955 N N . PHE A 1 130 ? 15.185 -5.552 -4.840 1.00 84.25 130 PHE A N 1
ATOM 956 C CA . PHE A 1 130 ? 14.129 -5.308 -3.869 1.00 84.25 130 PHE A CA 1
ATOM 957 C C . PHE A 1 130 ? 14.427 -4.000 -3.142 1.00 84.25 130 PHE A C 1
ATOM 959 O O . PHE A 1 130 ? 15.494 -3.864 -2.534 1.00 84.25 130 PHE A O 1
ATOM 966 N N . ALA A 1 131 ? 13.514 -3.036 -3.248 1.00 85.81 131 ALA A N 1
ATOM 967 C CA . ALA A 1 131 ? 13.724 -1.699 -2.722 1.00 85.81 131 ALA A CA 1
ATOM 968 C C . ALA A 1 131 ? 12.454 -1.112 -2.099 1.00 85.81 131 ALA A C 1
ATOM 970 O O . ALA A 1 131 ? 11.336 -1.373 -2.544 1.00 85.81 131 ALA A O 1
ATOM 971 N N . THR A 1 132 ? 12.650 -0.297 -1.068 1.00 89.31 132 THR A N 1
ATOM 972 C CA . THR A 1 132 ? 11.589 0.404 -0.339 1.00 89.31 132 THR A CA 1
ATOM 973 C C . THR A 1 132 ? 12.045 1.816 0.024 1.00 89.31 132 THR A C 1
ATOM 975 O O . THR A 1 132 ? 13.237 2.138 -0.030 1.00 89.31 132 THR A O 1
ATOM 978 N N . THR A 1 133 ? 11.097 2.674 0.387 1.00 88.50 133 THR A N 1
ATOM 979 C CA . THR A 1 133 ? 11.366 4.021 0.892 1.00 88.50 133 THR A CA 1
ATOM 980 C C . THR A 1 133 ? 10.363 4.389 1.980 1.00 88.50 133 THR A C 1
ATOM 982 O O . THR A 1 133 ? 9.298 3.777 2.108 1.00 88.50 133 THR A O 1
ATOM 985 N N . PHE A 1 134 ? 10.724 5.402 2.758 1.00 88.75 134 PHE A N 1
ATOM 986 C CA . PHE A 1 134 ? 9.932 5.950 3.847 1.00 88.75 134 PHE A CA 1
ATOM 987 C C . PHE A 1 134 ? 9.723 7.432 3.572 1.00 88.75 134 PHE A C 1
ATOM 989 O O . PHE A 1 134 ? 10.681 8.120 3.221 1.00 88.75 134 PHE A O 1
ATOM 996 N N . THR A 1 135 ? 8.500 7.936 3.721 1.00 88.75 135 THR A N 1
ATOM 997 C CA . THR A 1 135 ? 8.203 9.357 3.486 1.00 88.75 135 THR A CA 1
ATOM 998 C C . THR A 1 135 ? 6.935 9.811 4.220 1.00 88.75 135 THR A C 1
ATOM 1000 O O . THR A 1 135 ? 6.291 9.018 4.904 1.00 88.75 135 THR A O 1
ATOM 1003 N N . SER A 1 136 ? 6.608 11.102 4.136 1.00 90.38 136 SER A N 1
ATOM 1004 C CA . SER A 1 136 ? 5.390 11.699 4.700 1.00 90.38 136 SER A CA 1
ATOM 1005 C C . SER A 1 136 ? 5.129 13.095 4.128 1.00 90.38 136 SER A C 1
ATOM 1007 O O . SER A 1 136 ? 6.069 13.815 3.768 1.00 90.38 136 SER A O 1
ATOM 1009 N N . SER A 1 137 ? 3.868 13.530 4.126 1.00 92.44 137 SER A N 1
ATOM 1010 C CA . SER A 1 137 ? 3.444 14.892 3.783 1.00 92.44 137 SER A CA 1
ATOM 1011 C C . SER A 1 137 ? 4.061 15.397 2.469 1.00 92.44 137 SER A C 1
ATOM 1013 O O . SER A 1 137 ? 3.907 14.781 1.416 1.00 92.44 137 SER A O 1
ATOM 1015 N N . GLN A 1 138 ? 4.806 16.502 2.525 1.00 92.25 138 GLN A N 1
ATOM 1016 C CA . GLN A 1 138 ? 5.442 17.150 1.377 1.00 92.25 138 GLN A CA 1
ATOM 1017 C C . GLN A 1 138 ? 6.386 16.204 0.629 1.00 92.25 138 GLN A C 1
ATOM 1019 O O . GLN A 1 138 ? 6.465 16.248 -0.596 1.00 92.25 138 GLN A O 1
ATOM 1024 N N . GLY A 1 139 ? 7.071 15.321 1.361 1.00 91.62 139 GLY A N 1
ATOM 1025 C CA . GLY A 1 139 ? 7.973 14.338 0.776 1.00 91.62 139 GLY A CA 1
ATOM 1026 C C . GLY A 1 139 ? 7.232 13.376 -0.148 1.00 91.62 139 GLY A C 1
ATOM 1027 O O . GLY A 1 139 ? 7.685 13.138 -1.265 1.00 91.62 139 GLY A O 1
ATOM 1028 N N . LEU A 1 140 ? 6.046 12.914 0.261 1.00 94.81 140 LEU A N 1
ATOM 1029 C CA . LEU A 1 140 ? 5.210 12.038 -0.557 1.00 94.81 140 LEU A CA 1
ATOM 1030 C C . LEU A 1 140 ? 4.720 12.751 -1.828 1.00 94.81 140 LEU A C 1
ATOM 1032 O O . LEU A 1 140 ? 4.735 12.158 -2.906 1.00 94.81 140 LEU A O 1
ATOM 1036 N N . LEU A 1 141 ? 4.366 14.039 -1.735 1.00 97.00 141 LEU A N 1
ATOM 1037 C CA . LEU A 1 141 ? 3.973 14.830 -2.910 1.00 97.00 141 LEU A CA 1
ATOM 1038 C C . LEU A 1 141 ? 5.088 14.900 -3.961 1.00 97.00 141 LEU A C 1
ATOM 1040 O O . LEU A 1 141 ? 4.823 14.791 -5.158 1.00 97.00 141 LEU A O 1
ATOM 1044 N N . LEU A 1 142 ? 6.344 15.021 -3.524 1.00 96.75 142 LEU A N 1
ATOM 1045 C CA . LEU A 1 142 ? 7.504 15.032 -4.419 1.00 96.75 142 LEU A CA 1
ATOM 1046 C C . LEU A 1 142 ? 7.740 13.684 -5.119 1.00 96.75 142 LEU A C 1
ATOM 1048 O O . LEU A 1 142 ? 8.426 13.642 -6.141 1.00 96.75 142 LEU A O 1
ATOM 1052 N N . MET A 1 143 ? 7.166 12.590 -4.610 1.00 98.12 143 MET A N 1
ATOM 1053 C CA . MET A 1 143 ? 7.274 11.264 -5.221 1.00 98.12 143 MET A CA 1
ATOM 1054 C C . MET A 1 143 ? 6.207 11.001 -6.296 1.00 98.12 143 MET A C 1
ATOM 1056 O O . MET A 1 143 ? 6.409 10.105 -7.119 1.00 98.12 143 MET A O 1
ATOM 1060 N N . ILE A 1 144 ? 5.120 11.790 -6.356 1.00 98.62 144 ILE A N 1
ATOM 1061 C CA . ILE A 1 144 ? 3.968 11.584 -7.262 1.00 98.62 144 ILE A CA 1
ATOM 1062 C C . ILE A 1 144 ? 4.370 11.310 -8.724 1.00 98.62 144 ILE A C 1
ATOM 1064 O O . ILE A 1 144 ? 3.853 10.346 -9.295 1.00 98.62 144 ILE A O 1
ATOM 1068 N N . PRO A 1 145 ? 5.288 12.072 -9.360 1.00 98.50 145 PRO A N 1
ATOM 1069 C CA . PRO A 1 145 ? 5.650 11.815 -10.757 1.00 98.50 145 PRO A CA 1
ATOM 1070 C C . PRO A 1 145 ? 6.225 10.410 -10.980 1.00 98.50 145 PRO A C 1
ATOM 1072 O O . PRO A 1 145 ? 5.882 9.739 -11.953 1.00 98.50 145 PRO A O 1
ATOM 1075 N N . ASN A 1 146 ? 7.061 9.936 -10.052 1.00 98.38 146 ASN A N 1
ATOM 1076 C CA . ASN A 1 146 ? 7.623 8.588 -10.106 1.00 98.38 146 ASN A CA 1
ATOM 1077 C C . ASN A 1 146 ? 6.598 7.525 -9.705 1.00 98.38 146 ASN A C 1
ATOM 1079 O O . ASN A 1 146 ? 6.646 6.423 -10.241 1.00 98.38 146 ASN A O 1
ATOM 1083 N N . MET A 1 147 ? 5.637 7.838 -8.831 1.00 98.62 147 MET A N 1
ATOM 1084 C CA . MET A 1 147 ? 4.560 6.903 -8.493 1.00 98.62 147 MET A CA 1
ATOM 1085 C C . MET A 1 147 ? 3.786 6.464 -9.744 1.00 98.62 147 MET A C 1
ATOM 1087 O O . MET A 1 147 ? 3.622 5.261 -9.943 1.00 98.62 147 MET A O 1
ATOM 1091 N N . TYR A 1 148 ? 3.410 7.395 -10.630 1.00 98.56 148 TYR A N 1
ATOM 1092 C CA . TYR A 1 148 ? 2.757 7.054 -11.904 1.00 98.56 148 TYR A CA 1
ATOM 1093 C C . TYR A 1 148 ? 3.621 6.147 -12.787 1.00 98.56 148 TYR A C 1
ATOM 1095 O O . TYR A 1 148 ? 3.119 5.195 -13.380 1.00 98.56 148 TYR A O 1
ATOM 1103 N N . LYS A 1 149 ? 4.929 6.422 -12.868 1.00 98.06 149 LYS A N 1
ATOM 1104 C CA . LYS A 1 149 ? 5.872 5.607 -13.646 1.00 98.06 149 LYS A CA 1
ATOM 1105 C C . LYS A 1 149 ? 6.001 4.190 -13.091 1.00 98.06 149 LYS A C 1
ATOM 1107 O O . LYS A 1 149 ? 5.911 3.240 -13.859 1.00 98.06 149 LYS A O 1
ATOM 1112 N N . ILE A 1 150 ? 6.161 4.056 -11.777 1.00 98.06 150 ILE A N 1
ATOM 1113 C CA . ILE A 1 150 ? 6.305 2.765 -11.096 1.00 98.06 150 ILE A CA 1
ATOM 1114 C C . ILE A 1 150 ? 5.031 1.920 -11.249 1.00 98.06 150 ILE A C 1
ATOM 1116 O O . ILE A 1 150 ? 5.121 0.737 -11.572 1.00 98.06 150 ILE A O 1
ATOM 1120 N N . ALA A 1 151 ? 3.854 2.527 -11.070 1.00 97.94 151 ALA A N 1
ATOM 1121 C CA . ALA A 1 151 ? 2.572 1.846 -11.240 1.00 97.94 151 ALA A CA 1
ATOM 1122 C C . ALA A 1 151 ? 2.308 1.453 -12.699 1.00 97.94 151 ALA A C 1
ATOM 1124 O O . ALA A 1 151 ? 1.914 0.323 -12.970 1.00 97.94 151 ALA A O 1
ATOM 1125 N N . GLY A 1 152 ? 2.567 2.360 -13.646 1.00 97.19 152 GLY A N 1
ATOM 1126 C CA . GLY A 1 152 ? 2.368 2.101 -15.073 1.00 97.19 152 GLY A CA 1
ATOM 1127 C C . GLY A 1 152 ? 3.286 1.014 -15.636 1.00 97.19 152 GLY A C 1
A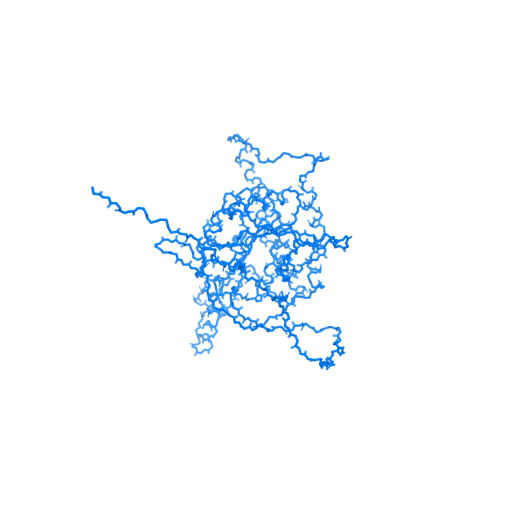TOM 1128 O O . GLY A 1 152 ? 2.909 0.341 -16.590 1.00 97.19 152 GLY A O 1
ATOM 1129 N N . GLU A 1 153 ? 4.466 0.822 -15.040 1.00 96.62 153 GLU A N 1
ATOM 1130 C CA . GLU A 1 153 ? 5.424 -0.230 -15.411 1.00 96.62 153 GLU A CA 1
ATOM 1131 C C . GLU A 1 153 ? 5.264 -1.522 -14.587 1.00 96.62 153 GLU A C 1
ATOM 1133 O O . GLU A 1 153 ? 6.013 -2.475 -14.808 1.00 96.62 153 GLU A O 1
ATOM 1138 N N . LEU A 1 154 ? 4.278 -1.579 -13.678 1.00 96.81 154 LEU A N 1
ATOM 1139 C CA . LEU A 1 154 ? 3.955 -2.745 -12.845 1.00 96.81 154 LEU A CA 1
ATOM 1140 C C . LEU A 1 154 ? 5.179 -3.289 -12.089 1.00 96.81 154 LEU A C 1
ATOM 1142 O O . LEU A 1 154 ? 5.494 -4.491 -12.126 1.00 96.81 154 LEU A O 1
ATOM 1146 N N . PHE A 1 155 ? 5.898 -2.383 -11.417 1.00 95.31 155 PHE A N 1
ATOM 1147 C CA . PHE A 1 155 ? 7.016 -2.764 -10.565 1.00 95.31 155 PHE A CA 1
ATOM 1148 C C . PHE A 1 155 ? 6.591 -2.965 -9.110 1.00 95.31 155 PHE A C 1
ATOM 1150 O O . PHE A 1 155 ? 6.027 -2.052 -8.503 1.00 95.31 155 PHE A O 1
ATOM 1157 N N . PRO A 1 156 ? 6.923 -4.126 -8.518 1.00 94.44 156 PRO A N 1
ATOM 1158 C CA . PRO A 1 156 ? 6.605 -4.407 -7.136 1.00 94.44 156 PRO A CA 1
ATOM 1159 C C . PRO A 1 156 ? 7.551 -3.633 -6.219 1.00 94.44 156 PRO A C 1
ATOM 1161 O O . PRO A 1 156 ? 8.772 -3.802 -6.243 1.00 94.44 156 PRO A O 1
ATOM 1164 N N . CYS A 1 157 ? 6.972 -2.783 -5.387 1.00 94.31 157 CYS A N 1
ATOM 1165 C CA . CYS A 1 157 ? 7.640 -2.148 -4.264 1.00 94.31 157 CYS A CA 1
ATOM 1166 C C . CYS A 1 157 ? 6.615 -1.680 -3.231 1.00 94.31 157 CYS A C 1
ATOM 1168 O O . CYS A 1 157 ? 5.402 -1.685 -3.481 1.00 94.31 157 CYS A O 1
ATOM 1170 N N . VAL A 1 158 ? 7.117 -1.295 -2.059 1.00 95.75 158 VAL A N 1
ATOM 1171 C CA . VAL A 1 158 ? 6.304 -0.720 -0.986 1.00 95.75 158 VAL A CA 1
ATOM 1172 C C . VAL A 1 158 ? 6.913 0.599 -0.543 1.00 95.75 158 VAL A C 1
ATOM 1174 O O . VAL A 1 158 ? 8.111 0.663 -0.252 1.00 95.75 158 VAL A O 1
ATOM 1177 N N . MET A 1 159 ? 6.089 1.641 -0.463 1.00 94.81 159 MET A N 1
ATOM 1178 C CA . MET A 1 159 ? 6.406 2.852 0.291 1.00 94.81 159 MET A CA 1
ATOM 1179 C C . MET A 1 159 ? 5.725 2.778 1.649 1.00 94.81 159 MET A C 1
ATOM 1181 O O . MET A 1 159 ? 4.517 2.550 1.729 1.00 94.81 159 MET A O 1
ATOM 1185 N N . HIS A 1 160 ? 6.492 3.000 2.710 1.00 94.00 160 HIS A N 1
ATOM 1186 C CA . HIS A 1 160 ? 5.946 3.123 4.053 1.00 94.00 160 HIS A CA 1
ATOM 1187 C C . HIS A 1 160 ? 5.758 4.605 4.384 1.00 94.00 160 HIS A C 1
ATOM 1189 O O . HIS A 1 160 ? 6.723 5.370 4.441 1.00 94.00 160 HIS A O 1
ATOM 1195 N N . VAL A 1 161 ? 4.508 5.015 4.575 1.00 90.50 161 VAL A N 1
ATOM 1196 C CA . VAL A 1 161 ? 4.140 6.412 4.803 1.00 90.50 161 VAL A CA 1
ATOM 1197 C C . VAL A 1 161 ? 3.651 6.582 6.231 1.00 90.50 161 VAL A C 1
ATOM 1199 O O . VAL A 1 161 ? 2.664 5.969 6.629 1.00 90.50 161 VAL A O 1
ATOM 1202 N N . ALA A 1 162 ? 4.336 7.437 6.988 1.00 89.69 162 ALA A N 1
ATOM 1203 C CA . ALA A 1 162 ? 3.786 7.955 8.233 1.00 89.69 162 ALA A CA 1
ATOM 1204 C C . ALA A 1 162 ? 2.844 9.111 7.871 1.00 89.69 162 ALA A C 1
ATOM 1206 O O . ALA A 1 162 ? 3.329 10.194 7.539 1.00 89.69 162 ALA A O 1
ATOM 1207 N N . ALA A 1 163 ? 1.534 8.859 7.826 1.00 90.25 163 ALA A N 1
ATOM 1208 C CA . ALA A 1 163 ? 0.579 9.790 7.215 1.00 90.25 163 ALA A CA 1
ATOM 1209 C C . ALA A 1 163 ? 0.565 11.133 7.966 1.00 90.25 163 ALA A C 1
ATOM 1211 O O . ALA A 1 163 ? 0.419 11.153 9.192 1.00 90.25 163 ALA A O 1
ATOM 1212 N N . ARG A 1 164 ? 0.767 12.248 7.248 1.00 90.25 164 ARG A N 1
ATOM 1213 C CA . ARG A 1 164 ? 1.047 13.579 7.822 1.00 90.25 164 ARG A CA 1
ATOM 1214 C C . ARG A 1 164 ? 0.392 14.710 7.031 1.00 90.25 164 ARG A C 1
ATOM 1216 O O . ARG A 1 164 ? 0.424 14.715 5.802 1.00 90.25 164 ARG A O 1
ATOM 1223 N N . THR A 1 165 ? -0.101 15.722 7.748 1.00 91.88 165 THR A N 1
ATOM 1224 C CA . THR A 1 165 ? -0.783 16.892 7.181 1.00 91.88 165 THR A CA 1
ATOM 1225 C C . THR A 1 165 ? 0.027 17.576 6.085 1.00 91.88 165 THR A C 1
ATOM 1227 O O . THR A 1 165 ? 1.220 17.855 6.243 1.00 91.88 165 THR A O 1
ATOM 1230 N N . ILE A 1 166 ? -0.629 17.902 4.972 1.00 94.81 166 ILE A N 1
ATOM 1231 C CA . ILE A 1 166 ? -0.078 18.769 3.934 1.00 94.81 166 ILE A CA 1
ATOM 1232 C C . ILE A 1 166 ? -0.099 20.225 4.399 1.00 94.81 166 ILE A C 1
ATOM 1234 O O . ILE A 1 166 ? -1.136 20.745 4.807 1.00 94.81 166 ILE A O 1
ATOM 1238 N N . ALA A 1 167 ? 1.048 20.899 4.293 1.00 94.69 167 ALA A N 1
ATOM 1239 C CA . ALA A 1 167 ? 1.146 22.326 4.558 1.00 94.69 167 ALA A CA 1
ATOM 1240 C C . ALA A 1 167 ? 0.253 23.111 3.583 1.00 94.69 167 ALA A C 1
ATOM 1242 O O . ALA A 1 167 ? 0.443 23.040 2.368 1.00 94.69 167 ALA A O 1
ATOM 1243 N N . THR A 1 168 ? -0.723 23.836 4.124 1.00 96.12 168 THR A N 1
ATOM 1244 C CA . THR A 1 168 ? -1.691 24.643 3.365 1.00 96.12 168 THR A CA 1
ATOM 1245 C C . THR A 1 168 ? -1.590 26.104 3.796 1.00 96.12 168 THR A C 1
ATOM 1247 O O . THR A 1 168 ? -0.713 26.803 3.291 1.00 96.12 168 THR A O 1
ATOM 1250 N N . GLU A 1 169 ? -2.400 26.583 4.745 1.00 96.06 169 GLU A N 1
ATOM 1251 C CA . GLU A 1 169 ? -2.204 27.913 5.344 1.00 96.06 169 GLU A CA 1
ATOM 1252 C C . GLU A 1 169 ? -1.018 27.947 6.318 1.00 96.06 169 GLU A C 1
ATOM 1254 O O . GLU A 1 169 ? -0.387 28.989 6.503 1.00 96.06 169 GLU A O 1
ATOM 1259 N N . ALA A 1 170 ? -0.700 26.800 6.922 1.00 93.50 170 ALA A N 1
ATOM 1260 C CA . ALA A 1 170 ? 0.421 26.613 7.829 1.00 93.50 170 ALA A CA 1
ATOM 1261 C C . ALA A 1 170 ? 1.038 25.218 7.662 1.00 93.50 170 ALA A C 1
ATOM 1263 O O . ALA A 1 170 ? 0.418 24.288 7.146 1.00 93.50 170 ALA A O 1
ATOM 1264 N N . LEU A 1 171 ? 2.282 25.068 8.120 1.00 93.56 171 LEU A N 1
ATOM 1265 C CA . LEU A 1 171 ? 2.921 23.764 8.256 1.00 93.56 171 LEU A CA 1
ATOM 1266 C C . LEU A 1 171 ? 2.343 23.034 9.474 1.00 93.56 171 LEU A C 1
ATOM 1268 O O . LEU A 1 171 ? 2.347 23.578 10.576 1.00 93.56 171 LEU A O 1
ATOM 1272 N N . SER A 1 172 ? 1.949 21.777 9.287 1.00 87.88 172 SER A N 1
ATOM 1273 C CA . SER A 1 172 ? 1.665 20.845 10.377 1.00 87.88 172 SER A CA 1
ATOM 1274 C C . SER A 1 172 ? 2.538 19.607 10.213 1.00 87.88 172 SER A C 1
ATOM 1276 O O . SER A 1 172 ? 2.600 19.002 9.143 1.00 87.88 172 SER A O 1
ATOM 1278 N N . ILE A 1 173 ? 3.237 19.250 11.286 1.00 83.88 173 ILE A N 1
ATOM 1279 C CA . ILE A 1 173 ? 4.023 18.015 11.370 1.00 83.88 173 ILE A CA 1
ATOM 1280 C C . ILE A 1 173 ? 3.206 16.845 11.933 1.00 83.88 173 ILE A C 1
ATOM 1282 O O . ILE A 1 173 ? 3.710 15.726 12.008 1.00 83.88 173 ILE A O 1
ATOM 1286 N N . PHE A 1 174 ? 1.951 17.096 12.312 1.00 85.69 174 PHE A N 1
ATOM 1287 C CA . PHE A 1 174 ? 1.050 16.099 12.872 1.00 85.69 174 PHE A CA 1
ATOM 1288 C C . PHE A 1 174 ? 0.363 15.278 11.786 1.00 85.69 174 PHE A C 1
ATOM 1290 O O . PHE A 1 174 ? 0.392 15.615 10.603 1.00 85.69 174 PHE A O 1
ATOM 1297 N N . GLY A 1 175 ? -0.219 14.159 12.206 1.00 84.50 175 GLY A N 1
ATOM 1298 C CA . GLY A 1 175 ? -0.845 13.231 11.285 1.00 84.50 175 GLY A CA 1
ATOM 1299 C C . GLY A 1 175 ? -2.061 13.826 10.574 1.00 84.50 175 GLY A C 1
ATOM 1300 O O . GLY A 1 175 ? -2.704 14.735 11.073 1.00 84.50 175 GLY A O 1
ATOM 1301 N N . ASP A 1 176 ? -2.423 13.259 9.438 1.00 90.94 176 ASP A N 1
ATOM 1302 C CA . ASP A 1 176 ? -3.779 13.085 8.900 1.00 90.94 176 ASP A CA 1
ATOM 1303 C C . ASP A 1 176 ? -3.604 12.316 7.581 1.00 90.94 176 ASP A C 1
ATOM 1305 O O . ASP A 1 176 ? -2.513 11.827 7.305 1.00 90.94 176 ASP A O 1
ATOM 1309 N N . HIS A 1 177 ? -4.656 12.137 6.783 1.00 95.69 177 HIS A N 1
ATOM 1310 C CA . HIS A 1 177 ? -4.556 11.393 5.519 1.00 95.69 177 HIS A CA 1
ATOM 1311 C C . HIS A 1 177 ? -4.475 12.299 4.280 1.00 95.69 177 HIS A C 1
ATOM 1313 O O . HIS A 1 177 ? -4.683 11.823 3.164 1.00 95.69 177 HIS A O 1
ATOM 1319 N N . SER A 1 178 ? -4.234 13.603 4.435 1.00 96.19 178 SER A N 1
ATOM 1320 C CA . SER A 1 178 ? -4.216 14.550 3.310 1.00 96.19 178 SER A CA 1
ATOM 1321 C C . SER A 1 178 ? -3.127 14.220 2.286 1.00 96.19 178 SER A C 1
ATOM 1323 O O . SER A 1 178 ? -3.372 14.315 1.083 1.00 96.19 178 SER A O 1
ATOM 1325 N N . ASP A 1 179 ? -1.965 13.751 2.736 1.00 94.94 179 ASP A N 1
ATOM 1326 C CA . ASP A 1 179 ? -0.855 13.333 1.883 1.00 94.94 179 ASP A CA 1
ATOM 1327 C C . ASP A 1 179 ? -1.149 12.030 1.132 1.00 94.94 179 ASP A C 1
ATOM 1329 O O . ASP A 1 179 ? -1.032 11.967 -0.093 1.00 94.94 179 ASP A O 1
ATOM 1333 N N . VAL A 1 180 ? -1.632 11.012 1.841 1.00 96.00 180 VAL A N 1
ATOM 1334 C CA . VAL A 1 180 ? -2.071 9.736 1.270 1.00 96.00 180 VAL A CA 1
ATOM 1335 C C . VAL A 1 180 ? -3.157 9.980 0.218 1.00 96.00 180 VAL A C 1
ATOM 1337 O O . VAL A 1 180 ? -3.051 9.507 -0.916 1.00 96.00 180 VAL A O 1
ATOM 1340 N N . TYR A 1 181 ? -4.171 10.790 0.533 1.00 97.62 181 TYR A N 1
ATOM 1341 C CA . TYR A 1 181 ? -5.262 11.088 -0.394 1.00 97.62 181 TYR A CA 1
ATOM 1342 C C . TYR A 1 181 ? -4.846 11.929 -1.600 1.00 97.62 181 TYR A C 1
ATOM 1344 O O . TYR A 1 181 ? -5.473 11.790 -2.659 1.00 97.62 181 TYR A O 1
ATOM 1352 N N . ALA A 1 182 ? -3.794 12.743 -1.489 1.00 98.00 182 ALA A N 1
ATOM 1353 C CA . ALA A 1 182 ? -3.220 13.458 -2.626 1.00 98.00 182 ALA A CA 1
ATOM 1354 C C . ALA A 1 182 ? -2.598 12.503 -3.662 1.00 98.00 182 ALA A C 1
ATOM 1356 O O . ALA A 1 182 ? -2.533 12.840 -4.842 1.00 98.00 182 ALA A O 1
ATOM 1357 N N . THR A 1 183 ? -2.213 11.288 -3.255 1.00 97.81 183 THR A N 1
ATOM 1358 C CA . THR A 1 183 ? -1.578 10.291 -4.137 1.00 97.81 183 THR A CA 1
ATOM 1359 C C . THR A 1 183 ? -2.509 9.170 -4.609 1.00 97.81 183 THR A C 1
ATOM 1361 O O . THR A 1 183 ? -2.091 8.300 -5.372 1.00 97.81 183 THR A O 1
ATOM 1364 N N . ARG A 1 184 ? -3.797 9.195 -4.240 1.00 97.25 184 ARG A N 1
ATOM 1365 C CA . ARG A 1 184 ? -4.757 8.103 -4.520 1.00 97.25 184 ARG A CA 1
ATOM 1366 C C . ARG A 1 184 ? -4.968 7.766 -6.004 1.00 97.25 184 ARG A C 1
ATOM 1368 O O . ARG A 1 184 ? -5.473 6.692 -6.309 1.00 97.25 184 ARG A O 1
ATOM 1375 N N . SER A 1 185 ? -4.665 8.691 -6.918 1.00 97.00 185 SER A N 1
ATOM 1376 C CA . SER A 1 185 ? -4.848 8.519 -8.369 1.00 97.00 185 SER A CA 1
ATOM 1377 C C . SER A 1 185 ? -3.600 8.001 -9.084 1.00 97.00 185 SER A C 1
ATOM 1379 O O . SER A 1 185 ? -3.626 7.829 -10.295 1.00 97.00 185 SER A O 1
ATOM 1381 N N . THR A 1 186 ? -2.507 7.758 -8.359 1.00 98.25 186 THR A N 1
ATOM 1382 C CA . THR A 1 186 ? -1.205 7.385 -8.940 1.00 98.25 186 THR A CA 1
ATOM 1383 C C . THR A 1 186 ? -1.125 5.945 -9.450 1.00 98.25 186 THR A C 1
ATOM 1385 O O . THR A 1 186 ? -0.095 5.557 -9.992 1.00 98.25 186 THR A O 1
ATOM 1388 N N . GLY A 1 187 ? -2.180 5.143 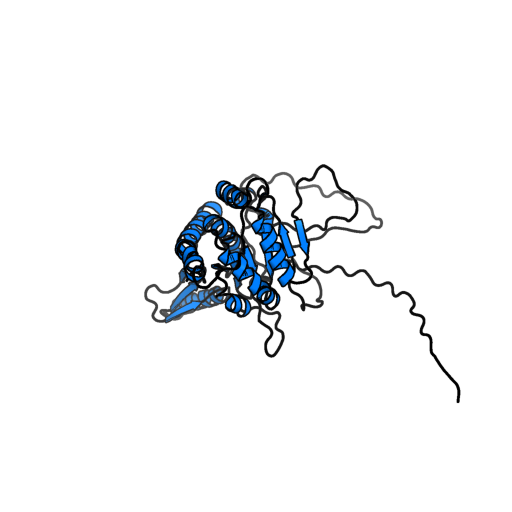-9.271 1.00 96.94 187 GLY A N 1
ATOM 1389 C CA . GLY A 1 187 ? -2.168 3.714 -9.598 1.00 96.94 187 GLY A CA 1
ATOM 1390 C C . GLY A 1 187 ? -1.441 2.860 -8.556 1.00 96.94 187 GLY A C 1
ATOM 1391 O O . GLY A 1 187 ? -0.980 1.774 -8.869 1.00 96.94 187 GLY A O 1
ATOM 1392 N N . TRP A 1 188 ? -1.296 3.344 -7.323 1.00 98.44 188 TRP A N 1
ATOM 1393 C CA . TRP A 1 188 ? -0.778 2.546 -6.211 1.00 98.44 188 TRP A CA 1
ATOM 1394 C C . TRP A 1 188 ? -1.922 1.898 -5.435 1.00 98.44 188 TRP A C 1
ATOM 1396 O O . TRP A 1 188 ? -3.025 2.444 -5.364 1.00 98.44 188 TRP A O 1
ATOM 1406 N N . SER A 1 189 ? -1.651 0.741 -4.838 1.00 98.50 189 SER A N 1
ATOM 1407 C CA . SER A 1 189 ? -2.550 0.117 -3.865 1.00 98.50 189 SER A CA 1
ATOM 1408 C C . SER A 1 189 ? -2.295 0.702 -2.481 1.00 98.50 189 SER A C 1
ATOM 1410 O O . SER A 1 189 ? -1.159 1.019 -2.148 1.00 98.50 189 SER A O 1
ATOM 1412 N N . PHE A 1 190 ? -3.329 0.866 -1.666 1.00 98.38 190 PHE A N 1
ATOM 1413 C CA . PHE A 1 190 ? -3.237 1.562 -0.382 1.00 98.38 190 PHE A CA 1
ATOM 1414 C C . PHE A 1 190 ? -3.739 0.655 0.733 1.00 98.38 190 PHE A C 1
ATOM 1416 O O . PHE A 1 190 ? -4.931 0.347 0.784 1.00 98.38 190 PHE A O 1
ATOM 1423 N N . LEU A 1 191 ? -2.832 0.251 1.623 1.00 97.19 191 LEU A N 1
ATOM 1424 C CA . LEU A 1 191 ? -3.113 -0.634 2.751 1.00 97.19 191 LEU A CA 1
ATOM 1425 C C . LEU A 1 191 ? -2.854 0.102 4.071 1.00 97.19 191 LEU A C 1
ATOM 1427 O O . LEU A 1 191 ? -1.746 0.578 4.322 1.00 97.19 191 LEU A O 1
ATOM 1431 N N . CYS A 1 192 ? -3.892 0.206 4.896 1.00 95.94 192 CYS A N 1
ATOM 1432 C CA . CYS A 1 192 ? -3.900 0.996 6.119 1.00 95.94 192 CYS A CA 1
ATOM 1433 C C . CYS A 1 192 ? -3.749 0.131 7.374 1.00 95.94 192 CYS A C 1
ATOM 1435 O O . CYS A 1 192 ? -4.405 -0.904 7.506 1.00 95.94 192 CYS A O 1
ATOM 1437 N N . SER A 1 193 ? -2.961 0.629 8.325 1.00 92.56 193 SER A N 1
ATOM 1438 C CA . SER A 1 193 ? -2.812 0.083 9.677 1.00 92.56 193 SER A CA 1
ATOM 1439 C C . SER A 1 193 ? -3.390 1.033 10.721 1.00 92.56 193 SER A C 1
ATOM 1441 O O . SER A 1 193 ? -3.127 2.237 10.684 1.00 92.56 193 SER A O 1
ATOM 1443 N N . ALA A 1 194 ? -4.151 0.514 11.689 1.00 92.75 194 ALA A N 1
ATOM 1444 C CA . ALA A 1 194 ? -4.717 1.332 12.766 1.00 92.75 194 ALA A CA 1
ATOM 1445 C C . ALA A 1 194 ? -3.955 1.237 14.093 1.00 92.75 194 ALA A C 1
ATOM 1447 O O . ALA A 1 194 ? -4.057 2.147 14.914 1.00 92.75 194 ALA A O 1
ATOM 1448 N N . THR A 1 195 ? -3.188 0.167 14.312 1.00 91.06 195 THR A N 1
ATOM 1449 C CA . THR A 1 195 ? -2.409 -0.060 15.542 1.00 91.06 195 THR A CA 1
ATOM 1450 C C . THR A 1 195 ? -0.945 -0.358 15.237 1.00 91.06 195 THR A C 1
ATOM 1452 O O . THR A 1 195 ? -0.594 -0.724 14.117 1.00 91.06 195 THR A O 1
ATOM 1455 N N . VAL A 1 196 ? -0.082 -0.252 16.253 1.00 88.50 196 VAL A N 1
ATOM 1456 C CA . VAL A 1 196 ? 1.354 -0.556 16.123 1.00 88.50 196 VAL A CA 1
ATOM 1457 C C . VAL A 1 196 ? 1.573 -2.022 15.733 1.00 88.50 196 VAL A C 1
ATOM 1459 O O . VAL A 1 196 ? 2.446 -2.324 14.923 1.00 88.50 196 VAL A O 1
ATOM 1462 N N . GLN A 1 197 ? 0.752 -2.936 16.261 1.00 88.62 197 GLN A N 1
ATOM 1463 C CA . GLN A 1 197 ? 0.777 -4.347 15.868 1.00 88.62 197 GLN A CA 1
ATOM 1464 C C . GLN A 1 197 ? 0.387 -4.527 14.393 1.00 88.62 197 GLN A C 1
ATOM 1466 O O . GLN A 1 197 ? 1.053 -5.255 13.657 1.00 88.62 197 GLN A O 1
ATOM 1471 N N . GLU A 1 198 ? -0.682 -3.855 13.955 1.00 92.31 198 GLU A N 1
ATOM 1472 C CA . GLU A 1 198 ? -1.144 -3.917 12.566 1.00 92.31 198 GLU A CA 1
ATOM 1473 C C . GLU A 1 198 ? -0.101 -3.389 11.587 1.00 92.31 198 GLU A C 1
ATOM 1475 O O . GLU A 1 198 ? 0.054 -3.991 10.531 1.00 92.31 198 GLU A O 1
ATOM 1480 N N . CYS A 1 199 ? 0.677 -2.362 11.952 1.00 89.56 199 CYS A N 1
ATOM 1481 C CA . CYS A 1 199 ? 1.753 -1.847 11.100 1.00 89.56 199 CYS A CA 1
ATOM 1482 C C . CYS A 1 199 ? 2.727 -2.941 10.653 1.00 89.56 199 CYS A C 1
ATOM 1484 O O . CYS A 1 199 ? 3.154 -2.945 9.502 1.00 89.56 199 CYS A O 1
ATOM 1486 N N . ILE A 1 200 ? 3.061 -3.894 11.528 1.00 87.88 200 ILE A N 1
ATOM 1487 C CA . ILE A 1 200 ? 3.964 -4.998 11.181 1.00 87.88 200 ILE A CA 1
ATOM 1488 C C . ILE A 1 200 ? 3.271 -5.982 10.240 1.00 87.88 200 ILE A C 1
ATOM 1490 O O . ILE A 1 200 ? 3.834 -6.372 9.217 1.00 87.88 200 ILE A O 1
ATOM 1494 N N . HIS A 1 201 ? 2.041 -6.376 10.567 1.00 92.25 201 HIS A N 1
ATOM 1495 C CA . HIS A 1 201 ? 1.299 -7.371 9.794 1.00 92.25 201 HIS A CA 1
ATOM 1496 C C . HIS A 1 201 ? 0.914 -6.858 8.401 1.00 92.25 201 HIS A C 1
ATOM 1498 O O . HIS A 1 201 ? 1.028 -7.589 7.420 1.00 92.25 201 HIS A O 1
ATOM 1504 N N . MET A 1 202 ? 0.490 -5.600 8.293 1.00 93.69 202 MET A N 1
ATOM 1505 C CA . MET A 1 202 ? 0.126 -4.988 7.017 1.00 93.69 202 MET A CA 1
ATOM 1506 C C . MET A 1 202 ? 1.360 -4.628 6.193 1.00 93.69 202 MET A C 1
ATOM 1508 O O . MET A 1 202 ? 1.318 -4.771 4.975 1.00 93.69 202 MET A O 1
ATOM 1512 N N . ALA A 1 203 ? 2.481 -4.236 6.811 1.00 90.25 203 ALA A N 1
ATOM 1513 C CA . ALA A 1 203 ? 3.746 -4.115 6.087 1.00 90.25 203 ALA A CA 1
ATOM 1514 C C . ALA A 1 203 ? 4.168 -5.470 5.494 1.00 90.25 203 ALA A C 1
ATOM 1516 O O . ALA A 1 203 ? 4.544 -5.528 4.323 1.00 90.25 203 ALA A O 1
ATOM 1517 N N . ALA A 1 204 ? 4.035 -6.558 6.266 1.00 90.12 204 ALA A N 1
ATOM 1518 C CA . ALA A 1 204 ? 4.206 -7.926 5.781 1.00 90.12 204 ALA A CA 1
ATOM 1519 C C . ALA A 1 204 ? 3.330 -8.206 4.562 1.00 90.12 204 ALA A C 1
ATOM 1521 O O . ALA A 1 204 ? 3.852 -8.452 3.470 1.00 90.12 204 ALA A O 1
ATOM 1522 N N . ALA A 1 205 ? 2.017 -8.063 4.729 1.00 94.94 205 ALA A N 1
ATOM 1523 C CA . ALA A 1 205 ? 1.046 -8.293 3.672 1.00 94.94 205 ALA A CA 1
ATOM 1524 C C . ALA A 1 205 ? 1.316 -7.447 2.416 1.00 94.94 205 ALA A C 1
ATOM 1526 O O . ALA A 1 205 ? 1.258 -7.986 1.317 1.00 94.94 205 ALA A O 1
ATOM 1527 N N . ALA A 1 206 ? 1.671 -6.165 2.553 1.00 95.69 206 ALA A N 1
ATOM 1528 C CA . ALA A 1 206 ? 1.959 -5.277 1.426 1.00 95.69 206 ALA A CA 1
ATOM 1529 C C . ALA A 1 206 ? 3.167 -5.746 0.599 1.00 95.69 206 ALA A C 1
ATOM 1531 O O . ALA A 1 206 ? 3.093 -5.770 -0.628 1.00 95.69 206 ALA A O 1
ATOM 1532 N N . HIS A 1 207 ? 4.263 -6.159 1.246 1.00 92.81 207 HIS A N 1
ATOM 1533 C CA . HIS A 1 207 ? 5.459 -6.654 0.545 1.00 92.81 207 HIS A CA 1
ATOM 1534 C C . HIS A 1 207 ? 5.233 -8.000 -0.147 1.00 92.81 207 HIS A C 1
ATOM 1536 O O . HIS A 1 207 ? 5.804 -8.257 -1.203 1.00 92.81 207 HIS A O 1
ATOM 1542 N N . TRP A 1 208 ? 4.389 -8.862 0.411 1.00 94.44 208 TRP A N 1
ATOM 1543 C CA . TRP A 1 208 ? 4.031 -10.110 -0.263 1.00 94.44 208 TRP A CA 1
ATOM 1544 C C . TRP A 1 208 ? 3.049 -9.861 -1.414 1.00 94.44 208 TRP A C 1
ATOM 1546 O O . TRP A 1 208 ? 3.246 -10.346 -2.529 1.00 94.44 208 TRP A O 1
ATOM 1556 N N . ALA A 1 209 ? 2.033 -9.028 -1.180 1.00 97.12 209 ALA A N 1
ATOM 1557 C CA . ALA A 1 209 ? 1.020 -8.702 -2.173 1.00 97.12 209 ALA A CA 1
ATOM 1558 C C . ALA A 1 209 ? 1.598 -7.937 -3.369 1.00 97.12 209 ALA A C 1
ATOM 1560 O O . ALA A 1 209 ? 1.218 -8.221 -4.504 1.00 97.12 209 ALA A O 1
ATOM 1561 N N . THR A 1 210 ? 2.537 -7.009 -3.150 1.00 97.12 210 THR A N 1
ATOM 1562 C CA . THR A 1 210 ? 3.193 -6.261 -4.237 1.00 97.12 210 THR A CA 1
ATOM 1563 C C . THR A 1 210 ? 3.960 -7.206 -5.159 1.00 97.12 210 THR A C 1
ATOM 1565 O O . THR A 1 210 ? 3.784 -7.147 -6.371 1.00 97.12 210 THR A O 1
ATOM 1568 N N . LEU A 1 211 ? 4.713 -8.166 -4.603 1.00 94.50 211 LEU A N 1
ATOM 1569 C CA . LEU A 1 211 ? 5.462 -9.152 -5.386 1.00 94.50 211 LEU A CA 1
ATOM 1570 C C . LEU A 1 211 ? 4.534 -10.020 -6.242 1.00 94.50 211 LEU A C 1
ATOM 1572 O O . LEU A 1 211 ? 4.796 -10.204 -7.428 1.00 94.50 211 LEU A O 1
ATOM 1576 N N . LYS A 1 212 ? 3.426 -10.497 -5.662 1.00 96.62 212 LYS A N 1
ATOM 1577 C CA . LYS A 1 212 ? 2.475 -11.370 -6.359 1.00 96.62 212 LYS A CA 1
ATOM 1578 C C . LYS A 1 212 ? 1.630 -10.641 -7.404 1.00 96.62 212 LYS A C 1
ATOM 1580 O O . LYS A 1 212 ? 1.375 -11.175 -8.477 1.00 96.62 212 LYS A O 1
ATOM 1585 N N . SER A 1 213 ? 1.178 -9.429 -7.093 1.00 97.12 213 SER A N 1
ATOM 1586 C CA . SER A 1 213 ? 0.327 -8.638 -7.991 1.00 97.12 213 SER A CA 1
ATOM 1587 C C . SER A 1 213 ? 1.115 -7.848 -9.033 1.00 97.12 213 SER A C 1
ATOM 1589 O O . SER A 1 213 ? 0.535 -7.418 -10.024 1.00 97.12 213 SER A O 1
ATOM 1591 N N . SER A 1 214 ? 2.416 -7.626 -8.815 1.00 96.12 214 SER A N 1
ATOM 1592 C CA . SER A 1 214 ? 3.227 -6.647 -9.552 1.00 96.12 214 SER A CA 1
ATOM 1593 C C . SER A 1 214 ? 2.717 -5.201 -9.465 1.00 96.12 214 SER A C 1
ATOM 1595 O O . SER A 1 214 ? 3.204 -4.337 -10.187 1.00 96.12 214 SER A O 1
ATOM 1597 N N . VAL A 1 215 ? 1.763 -4.910 -8.579 1.00 98.00 215 VAL A N 1
ATOM 1598 C CA . VAL A 1 215 ? 1.239 -3.561 -8.349 1.00 98.00 215 VAL A CA 1
ATOM 1599 C C . VAL A 1 215 ? 1.928 -2.972 -7.120 1.00 98.00 215 VAL A C 1
ATOM 1601 O O . VAL A 1 215 ? 1.972 -3.648 -6.095 1.00 98.00 215 VAL A O 1
ATOM 1604 N N . PRO A 1 216 ? 2.434 -1.728 -7.164 1.00 98.12 216 PRO A N 1
ATOM 1605 C CA . PRO A 1 216 ? 3.111 -1.121 -6.023 1.00 98.12 216 PRO A CA 1
ATOM 1606 C C . PRO A 1 216 ? 2.138 -0.737 -4.891 1.00 98.12 216 PRO A C 1
ATOM 1608 O O . PRO A 1 216 ? 0.971 -0.413 -5.133 1.00 98.12 216 PRO A O 1
ATOM 1611 N N . PHE A 1 217 ? 2.621 -0.751 -3.643 1.00 98.50 217 PHE A N 1
ATOM 1612 C CA . PHE A 1 217 ? 1.809 -0.516 -2.439 1.00 98.50 217 PHE A CA 1
ATOM 1613 C C . PHE A 1 217 ? 2.294 0.678 -1.613 1.00 98.50 217 PHE A C 1
ATOM 1615 O O . PHE A 1 217 ? 3.475 0.812 -1.306 1.00 98.50 217 PHE A O 1
ATOM 1622 N N . VAL A 1 218 ? 1.362 1.518 -1.179 1.00 97.81 218 VAL A N 1
ATOM 1623 C CA . VAL A 1 218 ? 1.539 2.443 -0.063 1.00 97.81 218 VAL A CA 1
ATOM 1624 C C . VAL A 1 218 ? 0.993 1.754 1.182 1.00 97.81 218 VAL A C 1
ATOM 1626 O O . VAL A 1 218 ? -0.216 1.553 1.316 1.00 97.81 218 VAL A O 1
ATOM 1629 N N . HIS A 1 219 ? 1.888 1.387 2.094 1.00 95.62 219 HIS A N 1
ATOM 1630 C CA . HIS A 1 219 ? 1.516 1.010 3.452 1.00 95.62 219 HIS A CA 1
ATOM 1631 C C . HIS A 1 219 ? 1.578 2.255 4.327 1.00 95.62 219 HIS A C 1
ATOM 1633 O O . HIS A 1 219 ? 2.648 2.850 4.461 1.00 95.62 219 HIS A O 1
ATOM 1639 N N . PHE A 1 220 ? 0.465 2.633 4.945 1.00 88.56 220 PHE A N 1
ATOM 1640 C CA . PHE A 1 220 ? 0.419 3.824 5.784 1.00 88.56 220 PHE A CA 1
ATOM 1641 C C . PHE A 1 220 ? -0.259 3.561 7.118 1.00 88.56 220 PHE A C 1
ATOM 1643 O O . PHE A 1 220 ? -1.152 2.717 7.242 1.00 88.56 220 PHE A O 1
ATOM 1650 N N . ASP A 1 221 ? 0.199 4.288 8.126 1.00 76.69 221 ASP A N 1
ATOM 1651 C CA . ASP A 1 221 ? -0.361 4.238 9.461 1.00 76.69 221 ASP A CA 1
ATOM 1652 C C . ASP A 1 221 ? -1.401 5.343 9.672 1.00 76.69 221 ASP A C 1
ATOM 1654 O O . ASP A 1 221 ? -1.470 6.341 8.952 1.00 76.69 221 ASP A O 1
ATOM 1658 N N . GLY A 1 222 ? -2.271 5.147 10.657 1.00 60.53 222 GLY A N 1
ATOM 1659 C CA . GLY A 1 222 ? -3.304 6.122 10.953 1.00 60.53 222 GLY A CA 1
ATOM 1660 C C . GLY A 1 222 ? -2.839 7.166 11.954 1.00 60.53 222 GLY A C 1
ATOM 1661 O O . GLY A 1 222 ? -3.180 7.033 13.122 1.00 60.53 222 GLY A O 1
ATOM 1662 N N . PHE A 1 223 ? -2.165 8.233 11.520 1.00 65.19 223 PHE A N 1
ATOM 1663 C CA . PHE A 1 223 ? -1.946 9.478 12.287 1.00 65.19 223 PHE A CA 1
ATOM 1664 C C . PHE A 1 223 ? -1.106 9.330 13.583 1.00 65.19 223 PHE A C 1
ATOM 1666 O O . PHE A 1 223 ? 0.002 9.849 13.684 1.00 65.19 223 PHE A O 1
ATOM 1673 N N . ARG A 1 224 ? -1.638 8.646 14.605 1.00 74.00 224 ARG A N 1
ATOM 1674 C CA . ARG A 1 224 ? -1.142 8.571 15.992 1.00 74.00 224 ARG A CA 1
ATOM 1675 C C . ARG A 1 224 ? -0.176 7.423 16.242 1.00 74.00 224 ARG A C 1
ATOM 1677 O O . ARG A 1 224 ? 0.445 7.411 17.304 1.00 74.00 224 ARG A O 1
ATOM 1684 N N . THR A 1 225 ? -0.080 6.496 15.295 1.00 75.94 225 THR A N 1
ATOM 1685 C CA . THR A 1 225 ? 0.533 5.179 15.473 1.00 75.94 225 THR A CA 1
ATOM 1686 C C . THR A 1 225 ? 2.060 5.213 15.399 1.00 75.94 225 THR A C 1
ATOM 1688 O O . THR A 1 225 ? 2.705 4.550 16.204 1.00 75.94 225 THR A O 1
ATOM 1691 N N . SER A 1 226 ? 2.651 6.009 14.499 1.00 73.25 226 SER A N 1
ATOM 1692 C CA . SER A 1 226 ? 4.111 6.065 14.273 1.00 73.25 226 SER A CA 1
ATOM 1693 C C . SER A 1 226 ? 4.948 6.303 15.531 1.00 73.25 226 SER A C 1
ATOM 1695 O O . 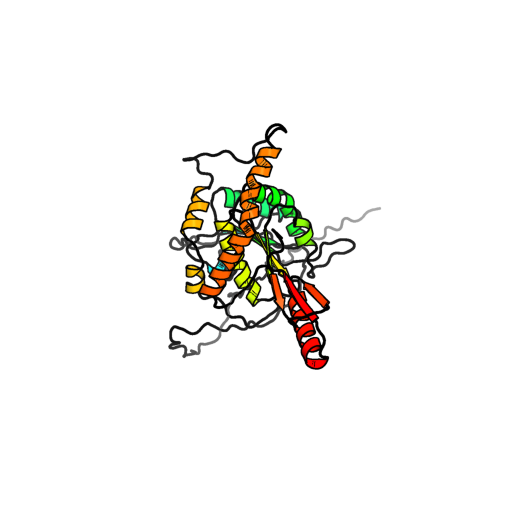SER A 1 226 ? 6.052 5.778 15.637 1.00 73.25 226 SER A O 1
ATOM 1697 N N . HIS A 1 227 ? 4.426 7.082 16.479 1.00 78.25 227 HIS A N 1
ATOM 1698 C CA . HIS A 1 227 ? 5.102 7.437 17.731 1.00 78.25 227 HIS A CA 1
ATOM 1699 C C . HIS A 1 227 ? 4.438 6.801 18.960 1.00 78.25 227 HIS A C 1
ATOM 1701 O O . HIS A 1 227 ? 4.753 7.151 20.099 1.00 78.25 227 HIS A O 1
ATOM 1707 N N . GLU A 1 228 ? 3.484 5.894 18.756 1.00 75.88 228 GLU A N 1
ATOM 1708 C CA . GLU A 1 228 ? 2.830 5.192 19.847 1.00 75.88 228 GLU A CA 1
ATOM 1709 C C . GLU A 1 228 ? 3.691 4.019 20.321 1.00 75.88 228 GLU A C 1
ATOM 1711 O O . GLU A 1 228 ? 4.120 3.170 19.541 1.00 75.88 228 GLU A O 1
ATOM 1716 N N . ILE A 1 229 ? 3.928 3.949 21.630 1.00 84.31 229 ILE A N 1
ATOM 1717 C CA . ILE A 1 229 ? 4.638 2.827 22.238 1.00 84.31 229 ILE A CA 1
ATOM 1718 C C . ILE A 1 229 ? 3.598 1.828 22.729 1.00 84.31 229 ILE A C 1
ATOM 1720 O O . ILE A 1 229 ? 2.908 2.067 23.719 1.00 84.31 229 ILE A O 1
ATOM 1724 N N . GLN A 1 230 ? 3.526 0.680 22.063 1.00 79.38 230 GLN A N 1
ATOM 1725 C CA . GLN A 1 230 ? 2.704 -0.447 22.488 1.00 79.38 230 GLN A CA 1
ATOM 1726 C C . GLN A 1 230 ? 3.566 -1.683 22.729 1.00 79.38 230 GLN A C 1
ATOM 1728 O O . GLN A 1 230 ? 4.585 -1.907 22.074 1.00 79.38 230 GLN A O 1
ATOM 1733 N N . LYS A 1 231 ? 3.130 -2.518 23.673 1.00 87.94 231 LYS A N 1
ATOM 1734 C CA . LYS A 1 231 ? 3.662 -3.869 23.814 1.00 87.94 231 LYS A CA 1
ATOM 1735 C C . LYS A 1 231 ? 3.059 -4.732 22.715 1.00 87.94 231 LYS A C 1
ATOM 1737 O O . LYS A 1 231 ? 1.874 -5.045 22.765 1.00 87.94 231 LYS A O 1
ATOM 1742 N N . ILE A 1 232 ? 3.893 -5.118 21.767 1.00 86.44 232 ILE A N 1
ATOM 1743 C CA . ILE A 1 232 ? 3.498 -5.882 20.587 1.00 86.44 232 ILE A CA 1
ATOM 1744 C C . ILE A 1 232 ? 4.087 -7.289 20.617 1.00 86.44 232 ILE A C 1
ATOM 1746 O O . ILE A 1 232 ? 5.082 -7.554 21.300 1.00 86.44 232 ILE A O 1
ATOM 1750 N N . ASP A 1 233 ? 3.453 -8.186 19.875 1.00 87.25 233 ASP A N 1
ATOM 1751 C CA . ASP A 1 233 ? 4.004 -9.484 19.532 1.00 87.25 233 ASP A CA 1
ATOM 1752 C C . ASP A 1 233 ? 4.869 -9.341 18.281 1.00 87.25 233 ASP A C 1
ATOM 1754 O O . ASP A 1 233 ? 4.375 -9.092 17.180 1.00 87.25 233 ASP A O 1
ATOM 1758 N N . PHE A 1 234 ? 6.180 -9.400 18.478 1.00 79.56 234 PHE A N 1
ATOM 1759 C CA . PHE A 1 234 ? 7.141 -9.099 17.429 1.00 79.56 234 PHE A CA 1
ATOM 1760 C C . PHE A 1 234 ? 7.522 -10.374 16.666 1.00 79.56 234 PHE A C 1
ATOM 1762 O O . PHE A 1 234 ? 7.805 -11.393 17.304 1.00 79.56 234 PHE A O 1
ATOM 1769 N N . PRO A 1 235 ? 7.582 -10.337 15.323 1.00 78.19 235 PRO A N 1
ATOM 1770 C CA . PRO A 1 235 ? 7.854 -11.522 14.524 1.00 78.19 235 PRO A CA 1
ATOM 1771 C C . PRO A 1 235 ? 9.283 -12.034 14.739 1.00 78.19 235 PRO A C 1
ATOM 1773 O O . PRO A 1 235 ? 10.246 -11.261 14.793 1.00 78.19 235 PRO A O 1
ATOM 1776 N N . SER A 1 236 ? 9.431 -13.354 14.849 1.00 80.88 236 SER A N 1
ATOM 1777 C CA . SER A 1 236 ? 10.740 -14.007 14.891 1.00 80.88 236 SER A CA 1
ATOM 1778 C C . SER A 1 236 ? 11.391 -14.050 13.500 1.00 80.88 236 SER A C 1
ATOM 1780 O O . SER A 1 236 ? 10.744 -13.804 12.485 1.00 80.88 236 SER A O 1
ATOM 1782 N N . ASP A 1 237 ? 12.687 -14.378 13.421 1.00 73.38 237 ASP A N 1
ATOM 1783 C CA . ASP A 1 237 ? 13.350 -14.552 12.116 1.00 73.38 237 ASP A CA 1
ATOM 1784 C C . ASP A 1 237 ? 12.715 -15.661 11.275 1.00 73.38 237 ASP A C 1
ATOM 1786 O O . ASP A 1 237 ? 12.660 -15.544 10.051 1.00 73.38 237 ASP A O 1
ATOM 1790 N N . ASP A 1 238 ? 12.243 -16.723 11.925 1.00 80.75 238 ASP A N 1
ATOM 1791 C CA . ASP A 1 238 ? 11.643 -17.863 11.241 1.00 80.75 238 ASP A CA 1
ATOM 1792 C C . ASP A 1 238 ? 10.244 -17.524 10.726 1.00 80.75 238 ASP A C 1
ATOM 1794 O O . ASP A 1 238 ? 9.935 -17.866 9.587 1.00 80.75 238 ASP A O 1
ATOM 1798 N N . ASP A 1 239 ? 9.458 -16.753 11.489 1.00 80.69 239 ASP A N 1
ATOM 1799 C CA . ASP A 1 239 ? 8.169 -16.220 11.024 1.00 80.69 239 ASP A CA 1
ATOM 1800 C C . ASP A 1 239 ? 8.359 -15.387 9.753 1.00 80.69 239 ASP A C 1
ATOM 1802 O O . ASP A 1 239 ? 7.654 -15.557 8.760 1.00 80.69 239 ASP A O 1
ATOM 1806 N N . LEU A 1 240 ? 9.362 -14.507 9.760 1.00 75.88 240 LEU A N 1
ATOM 1807 C CA . LEU A 1 240 ? 9.659 -13.668 8.610 1.00 75.88 240 LEU A CA 1
ATOM 1808 C C . LEU A 1 240 ? 10.092 -14.504 7.404 1.00 75.88 240 LEU A C 1
ATOM 1810 O O . LEU A 1 240 ? 9.563 -14.300 6.319 1.00 75.88 240 LEU A O 1
ATOM 1814 N N . ARG A 1 241 ? 11.005 -15.471 7.582 1.00 78.25 241 ARG A N 1
ATOM 1815 C CA . ARG A 1 241 ? 11.427 -16.391 6.507 1.00 78.25 241 ARG A CA 1
ATOM 1816 C C . ARG A 1 241 ? 10.262 -17.180 5.926 1.00 78.25 241 ARG A C 1
ATOM 1818 O O . ARG A 1 241 ? 10.197 -17.321 4.711 1.00 78.25 241 ARG A O 1
ATOM 1825 N N . ALA A 1 242 ? 9.355 -17.662 6.772 1.00 83.06 242 ALA A N 1
ATOM 1826 C CA . ALA A 1 242 ? 8.156 -18.381 6.349 1.00 83.06 242 ALA A CA 1
ATOM 1827 C C . ALA A 1 242 ? 7.172 -17.491 5.571 1.00 83.06 242 ALA A C 1
ATOM 1829 O O . ALA A 1 242 ? 6.335 -17.997 4.821 1.00 83.06 242 ALA A O 1
ATOM 1830 N N . PHE A 1 243 ? 7.270 -16.171 5.742 1.00 82.88 243 PHE A N 1
ATOM 1831 C CA . PHE A 1 243 ? 6.436 -15.202 5.047 1.00 82.88 243 PHE A CA 1
ATOM 1832 C C . PHE A 1 243 ? 6.915 -14.903 3.617 1.00 82.88 243 PHE A C 1
ATOM 1834 O O . PHE A 1 243 ? 6.110 -14.481 2.790 1.00 82.88 243 PHE A O 1
ATOM 1841 N N . VAL A 1 244 ? 8.195 -15.125 3.288 1.00 80.69 244 VAL A N 1
ATOM 1842 C CA . VAL A 1 244 ? 8.701 -14.872 1.929 1.00 80.69 244 VAL A CA 1
ATOM 1843 C C . VAL A 1 244 ? 8.416 -16.009 0.976 1.00 80.69 244 VAL A C 1
ATOM 1845 O O . VAL A 1 244 ? 8.767 -17.161 1.214 1.00 80.69 244 VAL A O 1
ATOM 1848 N N . ASP A 1 245 ? 7.873 -15.623 -0.172 1.00 86.06 245 ASP A N 1
ATOM 1849 C CA . ASP A 1 245 ? 7.782 -16.475 -1.342 1.00 86.06 245 ASP A CA 1
ATOM 1850 C C . ASP A 1 245 ? 8.997 -16.247 -2.252 1.00 86.06 245 ASP A C 1
ATOM 1852 O O . ASP A 1 245 ? 9.150 -15.212 -2.908 1.00 86.06 245 ASP A O 1
ATOM 1856 N N . TRP A 1 246 ? 9.893 -17.229 -2.259 1.00 86.50 246 TRP A N 1
ATOM 1857 C CA . TRP A 1 246 ? 11.140 -17.180 -3.012 1.00 86.50 246 TRP A CA 1
ATOM 1858 C C . TRP A 1 246 ? 10.956 -17.279 -4.523 1.00 86.50 246 TRP A C 1
ATOM 1860 O O . TRP A 1 246 ? 11.822 -16.801 -5.259 1.00 86.50 246 TRP A O 1
ATOM 1870 N N . GLU A 1 247 ? 9.853 -17.858 -4.992 1.00 92.31 247 GLU A N 1
ATOM 1871 C CA . GLU A 1 247 ? 9.560 -17.910 -6.422 1.00 92.31 247 GLU A CA 1
ATOM 1872 C C . GLU A 1 247 ? 9.130 -16.532 -6.921 1.00 92.31 247 GLU A C 1
ATOM 1874 O O . GLU A 1 247 ? 9.703 -16.040 -7.892 1.00 92.31 247 GLU A O 1
ATOM 1879 N N . LEU A 1 248 ? 8.276 -15.820 -6.177 1.00 89.75 248 LEU A N 1
ATOM 1880 C CA . LEU A 1 248 ? 7.918 -14.435 -6.516 1.00 89.75 248 LEU A CA 1
ATOM 1881 C C . LEU A 1 248 ? 9.141 -13.501 -6.548 1.00 89.75 248 LEU A C 1
ATOM 1883 O O . LEU A 1 248 ? 9.255 -12.614 -7.398 1.00 89.75 248 LEU A O 1
ATOM 1887 N N . VAL A 1 249 ? 10.105 -13.713 -5.645 1.00 85.25 249 VAL A N 1
ATOM 1888 C CA . VAL A 1 249 ? 11.374 -12.966 -5.645 1.00 85.25 249 VAL A CA 1
ATOM 1889 C C . VAL A 1 249 ? 12.194 -13.260 -6.905 1.00 85.25 249 VAL A C 1
ATOM 1891 O O . VAL A 1 249 ? 12.757 -12.338 -7.506 1.00 85.25 249 VAL A O 1
ATOM 1894 N N . LYS A 1 250 ? 12.279 -14.530 -7.319 1.00 88.56 250 LYS A N 1
ATOM 1895 C CA . LYS A 1 250 ? 12.970 -14.923 -8.557 1.00 88.56 250 LYS A CA 1
ATOM 1896 C C . LYS A 1 250 ? 12.284 -14.330 -9.783 1.00 88.56 250 LYS A C 1
ATOM 1898 O O . LYS A 1 250 ? 12.979 -13.811 -10.652 1.00 88.56 250 LYS A O 1
ATOM 1903 N N . GLU A 1 251 ? 10.956 -14.345 -9.835 1.00 90.94 251 GLU A N 1
ATOM 1904 C CA . GLU A 1 251 ? 10.168 -13.754 -10.921 1.00 90.94 251 GLU A CA 1
ATOM 1905 C C . GLU A 1 251 ? 10.397 -12.242 -11.041 1.00 90.94 251 GLU A C 1
ATOM 1907 O O . GLU A 1 251 ? 10.633 -11.736 -12.139 1.00 90.94 251 GLU A O 1
ATOM 1912 N N . HIS A 1 252 ? 10.410 -11.511 -9.920 1.00 88.25 252 HIS A N 1
ATOM 1913 C CA . HIS A 1 252 ? 10.739 -10.081 -9.914 1.00 88.25 252 HIS A CA 1
ATOM 1914 C C . HIS A 1 252 ? 12.146 -9.813 -10.458 1.00 88.25 252 HIS A C 1
ATOM 1916 O O . HIS A 1 252 ? 12.321 -9.017 -11.382 1.00 88.25 252 HIS A O 1
ATOM 1922 N N . ARG A 1 253 ? 13.151 -10.542 -9.959 1.00 87.56 253 ARG A N 1
ATOM 1923 C CA . ARG A 1 253 ? 14.536 -10.445 -10.452 1.00 87.56 253 ARG A CA 1
ATOM 1924 C C . ARG A 1 253 ? 14.635 -10.766 -11.937 1.00 87.56 253 ARG A C 1
ATOM 1926 O O . ARG A 1 253 ? 15.322 -10.071 -12.681 1.00 87.56 253 ARG A O 1
ATOM 1933 N N . ALA A 1 254 ? 13.894 -11.773 -12.389 1.00 91.12 254 ALA A N 1
ATOM 1934 C CA . ALA A 1 254 ? 13.819 -12.157 -13.787 1.00 91.12 254 ALA A CA 1
ATOM 1935 C C . ALA A 1 254 ? 13.125 -11.107 -14.670 1.00 91.12 254 ALA A C 1
ATOM 1937 O O . ALA A 1 254 ? 13.187 -11.242 -15.886 1.00 91.12 254 ALA A O 1
ATOM 1938 N N . ARG A 1 255 ? 12.520 -10.044 -14.131 1.00 90.50 255 ARG A N 1
ATOM 1939 C CA . ARG A 1 255 ? 12.054 -8.886 -14.915 1.00 90.50 255 ARG A CA 1
ATOM 1940 C C . ARG A 1 255 ? 13.039 -7.715 -14.903 1.00 90.50 255 ARG A C 1
ATOM 1942 O O . ARG A 1 255 ? 12.801 -6.727 -15.600 1.00 90.50 255 ARG A O 1
ATOM 1949 N N . GLY A 1 256 ? 14.137 -7.798 -14.157 1.00 90.75 256 GLY A N 1
ATOM 1950 C CA . GLY A 1 256 ? 15.160 -6.756 -14.110 1.00 90.75 256 GLY A CA 1
ATOM 1951 C C . GLY A 1 256 ? 15.801 -6.483 -15.474 1.00 90.75 256 GLY A C 1
ATOM 1952 O O . GLY A 1 256 ? 15.926 -7.382 -16.311 1.00 90.75 256 GLY A O 1
ATOM 1953 N N . LEU A 1 257 ? 16.201 -5.230 -15.708 1.00 91.81 257 LEU A N 1
ATOM 1954 C CA . LEU A 1 257 ? 17.005 -4.858 -16.873 1.00 91.81 257 LEU A CA 1
ATOM 1955 C C . LEU A 1 257 ? 18.361 -5.577 -16.819 1.00 91.81 257 LEU A C 1
ATOM 1957 O O . LEU A 1 257 ? 19.110 -5.427 -15.857 1.00 91.81 257 LEU A O 1
ATOM 1961 N N . CYS A 1 258 ? 18.679 -6.334 -17.870 1.00 91.44 258 CYS A N 1
ATOM 1962 C CA . CYS A 1 258 ? 19.933 -7.068 -18.003 1.00 91.44 258 CYS A CA 1
ATOM 1963 C C . CYS A 1 258 ? 20.465 -6.929 -19.440 1.00 91.44 258 CYS A C 1
ATOM 1965 O O . CYS A 1 258 ? 19.699 -7.173 -20.374 1.00 91.44 258 CYS A O 1
ATOM 1967 N N . PRO A 1 259 ? 21.750 -6.585 -19.655 1.00 93.44 259 PRO A N 1
ATOM 1968 C CA . PRO A 1 259 ? 22.334 -6.511 -20.997 1.00 93.44 259 PRO A CA 1
ATOM 1969 C C . PRO A 1 259 ? 22.250 -7.822 -21.790 1.00 93.44 259 PRO A C 1
ATOM 1971 O O . PRO A 1 259 ? 22.130 -7.784 -23.009 1.00 93.44 259 PRO A O 1
ATOM 1974 N N . GLU A 1 260 ? 22.273 -8.973 -21.112 1.00 94.19 260 GLU A N 1
ATOM 1975 C CA . GLU A 1 260 ? 22.167 -10.299 -21.745 1.00 94.19 260 GLU A CA 1
ATOM 1976 C C . GLU A 1 260 ? 20.745 -10.617 -22.232 1.00 94.19 260 GLU A C 1
ATOM 1978 O O . GLU A 1 260 ? 20.553 -11.450 -23.116 1.00 94.19 260 GLU A O 1
ATOM 1983 N N . ARG A 1 261 ? 19.735 -9.935 -21.679 1.00 92.19 261 ARG A N 1
ATOM 1984 C CA . ARG A 1 261 ? 18.331 -10.041 -22.092 1.00 92.19 261 ARG A CA 1
ATOM 1985 C C . ARG A 1 261 ? 17.702 -8.643 -22.095 1.00 92.19 261 ARG A C 1
ATOM 1987 O O . ARG A 1 261 ? 16.947 -8.306 -21.173 1.00 92.19 261 ARG A O 1
ATOM 1994 N N . PRO A 1 262 ? 18.050 -7.811 -23.091 1.00 93.81 262 PRO A N 1
ATOM 1995 C CA . PRO A 1 262 ? 17.672 -6.410 -23.099 1.00 93.81 262 PRO A CA 1
ATOM 1996 C C . PRO A 1 262 ? 16.178 -6.251 -23.382 1.00 93.81 262 PRO A C 1
ATOM 1998 O O . PRO A 1 262 ? 15.603 -6.936 -24.226 1.00 93.81 262 PRO A O 1
ATOM 2001 N N . VAL A 1 263 ? 15.558 -5.300 -22.688 1.00 94.75 263 VAL A N 1
ATOM 2002 C CA . VAL A 1 263 ? 14.186 -4.848 -22.936 1.00 94.75 263 VAL A CA 1
ATOM 2003 C C . VAL A 1 263 ? 14.154 -3.325 -22.894 1.00 94.75 263 VAL A C 1
ATOM 2005 O O . VAL A 1 263 ? 14.919 -2.705 -22.155 1.00 94.75 263 VAL A O 1
ATOM 2008 N N . GLN A 1 264 ? 13.265 -2.716 -23.673 1.00 95.31 264 GLN A N 1
ATOM 2009 C CA . GLN A 1 264 ? 13.046 -1.271 -23.657 1.00 95.31 264 GLN A CA 1
ATOM 2010 C C . GLN A 1 264 ? 11.802 -0.937 -22.826 1.00 95.31 264 GLN A C 1
ATOM 2012 O O . GLN A 1 264 ? 10.778 -1.607 -22.935 1.00 95.31 264 GLN A O 1
ATOM 2017 N N . ARG A 1 265 ? 11.891 0.104 -21.992 1.00 94.19 265 ARG A N 1
ATOM 2018 C CA . ARG A 1 265 ? 10.802 0.613 -21.140 1.00 94.19 265 ARG A CA 1
ATOM 2019 C C . ARG A 1 265 ? 10.740 2.134 -21.226 1.00 94.19 265 ARG A C 1
ATOM 2021 O O . ARG A 1 265 ? 11.710 2.768 -21.632 1.00 94.19 265 ARG A O 1
ATOM 2028 N N . GLY A 1 266 ? 9.600 2.712 -20.853 1.00 93.25 266 GLY A N 1
ATOM 2029 C CA . GLY A 1 266 ? 9.430 4.167 -20.816 1.00 93.25 266 GLY A CA 1
ATOM 2030 C C . GLY A 1 266 ? 9.474 4.848 -22.188 1.00 93.25 266 GLY A C 1
ATOM 2031 O O . GLY A 1 266 ? 9.991 5.955 -22.299 1.00 93.25 266 GLY A O 1
ATOM 2032 N N . THR A 1 267 ? 8.952 4.195 -23.229 1.00 97.12 267 THR A N 1
ATOM 2033 C CA . THR A 1 267 ? 8.853 4.760 -24.584 1.00 97.12 267 THR A CA 1
ATOM 2034 C C . THR A 1 267 ? 7.925 5.975 -24.636 1.00 97.12 267 THR A C 1
ATOM 2036 O O . THR A 1 267 ? 6.963 6.051 -23.874 1.00 97.12 267 THR A O 1
ATOM 2039 N N . ALA A 1 268 ? 8.142 6.868 -25.603 1.00 97.56 268 ALA A N 1
ATOM 2040 C CA . ALA A 1 268 ? 7.138 7.851 -26.002 1.00 97.56 268 ALA A CA 1
ATOM 2041 C C . ALA A 1 268 ? 6.124 7.186 -26.946 1.00 97.56 268 ALA A C 1
ATOM 2043 O O . ALA A 1 268 ? 6.520 6.565 -27.931 1.00 97.56 268 ALA A O 1
ATOM 2044 N N . GLN A 1 269 ? 4.835 7.290 -26.629 1.00 97.50 269 GLN A N 1
ATOM 2045 C CA . GLN A 1 269 ? 3.751 6.676 -27.398 1.00 97.50 269 GLN A CA 1
ATOM 2046 C C . GLN A 1 269 ? 2.807 7.750 -27.934 1.00 97.50 269 GLN A C 1
ATOM 2048 O O . GLN A 1 269 ? 2.519 8.730 -27.247 1.00 97.50 269 GLN A O 1
ATOM 2053 N N . ASN A 1 270 ? 2.325 7.544 -29.157 1.00 98.06 270 ASN A N 1
ATOM 2054 C CA . ASN A 1 270 ? 1.330 8.399 -29.790 1.00 98.06 270 ASN A CA 1
ATOM 2055 C C . ASN A 1 270 ? -0.100 7.985 -29.370 1.00 98.06 270 ASN A C 1
ATOM 2057 O O . ASN A 1 270 ? -0.296 6.925 -28.765 1.00 98.06 270 ASN A O 1
ATOM 2061 N N . PRO A 1 271 ? -1.122 8.810 -29.679 1.00 97.69 271 PRO A N 1
ATOM 2062 C CA . PRO A 1 271 ? -2.513 8.523 -29.313 1.00 97.69 271 PRO A CA 1
ATOM 2063 C C . PRO A 1 271 ? -3.102 7.245 -29.929 1.00 97.69 271 PRO A C 1
ATOM 2065 O O . PRO A 1 271 ? -4.134 6.771 -29.467 1.00 97.69 271 PRO A O 1
ATOM 2068 N N . ASP A 1 272 ? -2.471 6.704 -30.969 1.00 97.50 272 ASP A N 1
ATOM 2069 C CA . ASP A 1 272 ? -2.870 5.479 -31.663 1.00 97.50 272 ASP A CA 1
ATOM 2070 C C . ASP A 1 272 ? -2.747 4.215 -30.800 1.00 97.50 272 ASP A C 1
ATOM 2072 O O . ASP A 1 272 ? -3.512 3.275 -31.015 1.00 97.50 272 ASP A O 1
ATOM 2076 N N . VAL A 1 273 ? -1.820 4.192 -29.833 1.00 97.69 273 VAL A N 1
ATOM 2077 C CA . VAL A 1 273 ? -1.568 3.030 -28.957 1.00 97.69 273 VAL A CA 1
ATOM 2078 C C . VAL A 1 273 ? -1.606 3.341 -27.461 1.00 97.69 273 VAL A C 1
ATOM 2080 O O . VAL A 1 273 ? -1.758 2.417 -26.660 1.00 97.69 273 VAL A O 1
ATOM 2083 N N . PHE A 1 274 ? -1.459 4.611 -27.061 1.00 97.81 274 PHE A N 1
ATOM 2084 C CA . PHE A 1 274 ? -1.309 4.978 -25.648 1.00 97.81 274 PHE A CA 1
ATOM 2085 C C . PHE A 1 274 ? -2.498 4.525 -24.792 1.00 97.81 274 PHE A C 1
ATOM 2087 O O . PHE A 1 274 ? -2.310 3.992 -23.699 1.00 97.81 274 PHE A O 1
ATOM 2094 N N . PHE A 1 275 ? -3.726 4.697 -25.291 1.00 98.06 275 PHE A N 1
ATOM 2095 C CA . PHE A 1 275 ? -4.914 4.345 -24.517 1.00 98.06 275 PHE A CA 1
ATOM 2096 C C . PHE A 1 275 ? -5.021 2.830 -24.304 1.00 98.06 275 PHE A C 1
ATOM 2098 O O . PHE A 1 275 ? -5.231 2.373 -23.183 1.00 98.06 275 PHE A O 1
ATOM 2105 N N . GLN A 1 276 ? -4.780 2.043 -25.353 1.00 97.94 276 GLN A N 1
ATOM 2106 C CA . GLN A 1 276 ? -4.795 0.583 -25.293 1.00 97.94 276 GLN A CA 1
ATOM 2107 C C . GLN A 1 276 ? -3.696 0.049 -24.366 1.00 97.94 276 GLN A C 1
ATOM 2109 O O . GLN A 1 276 ? -3.945 -0.870 -23.590 1.00 97.94 276 GLN A O 1
ATOM 2114 N N . ALA A 1 277 ? -2.496 0.637 -24.416 1.00 96.44 277 ALA A N 1
ATOM 2115 C CA . ALA A 1 277 ? -1.395 0.269 -23.530 1.00 96.44 277 ALA A CA 1
ATOM 2116 C C . ALA A 1 277 ? -1.697 0.607 -22.061 1.00 96.44 277 ALA A C 1
ATOM 2118 O O . ALA A 1 277 ? -1.354 -0.174 -21.178 1.00 96.44 277 ALA A O 1
ATOM 2119 N N . SER A 1 278 ? -2.371 1.730 -21.795 1.00 94.75 278 SER A N 1
ATOM 2120 C CA . SER A 1 278 ? -2.801 2.099 -20.443 1.00 94.75 278 SER A CA 1
ATOM 2121 C C . SER A 1 278 ? -3.840 1.117 -19.885 1.00 94.75 278 SER A C 1
ATOM 2123 O O . SER A 1 278 ? -3.699 0.649 -18.756 1.00 94.75 278 SER A O 1
ATOM 2125 N N . GLU A 1 279 ? -4.853 0.753 -20.677 1.00 97.38 279 GLU A N 1
ATOM 2126 C CA . GLU A 1 279 ? -5.906 -0.193 -20.266 1.00 97.38 279 GLU A CA 1
ATOM 2127 C C . GLU A 1 279 ? -5.417 -1.644 -20.153 1.00 97.38 279 GLU A C 1
ATOM 2129 O O . GLU A 1 279 ? -6.014 -2.453 -19.441 1.00 97.38 279 GLU A O 1
ATOM 2134 N N . ALA A 1 280 ? -4.293 -1.989 -20.787 1.00 97.00 280 ALA A N 1
ATOM 2135 C CA . ALA A 1 280 ? -3.682 -3.311 -20.652 1.00 97.00 280 ALA A CA 1
ATOM 2136 C C . ALA A 1 280 ? -3.254 -3.634 -19.205 1.00 97.00 280 ALA A C 1
ATOM 2138 O O . ALA A 1 280 ? -3.115 -4.807 -18.854 1.00 97.00 280 ALA A O 1
ATOM 2139 N N . ASN A 1 281 ? -3.094 -2.618 -18.349 1.00 96.00 281 ASN A N 1
ATOM 2140 C CA . ASN A 1 281 ? -2.767 -2.795 -16.935 1.00 96.00 281 ASN A CA 1
ATOM 2141 C C . ASN A 1 281 ? -3.986 -3.169 -16.070 1.00 96.00 281 ASN A C 1
ATOM 2143 O O . ASN A 1 281 ? -3.813 -3.704 -14.974 1.00 96.00 281 ASN A O 1
ATOM 2147 N N . SER A 1 282 ? -5.216 -2.936 -16.540 1.00 96.44 282 SER A N 1
ATOM 2148 C CA . SER A 1 282 ? -6.455 -3.113 -15.767 1.00 96.44 282 SER A CA 1
ATOM 2149 C C . SER A 1 282 ? -6.613 -4.498 -15.102 1.00 96.44 282 SER A C 1
ATOM 2151 O O . SER A 1 282 ? -6.996 -4.542 -13.928 1.00 96.44 282 SER A O 1
ATOM 2153 N N . PRO A 1 283 ? -6.256 -5.635 -15.744 1.00 97.56 283 PRO A N 1
ATOM 2154 C CA . PRO A 1 283 ? -6.332 -6.954 -15.106 1.00 97.56 283 PRO A CA 1
ATOM 2155 C C . PRO A 1 283 ? -5.440 -7.113 -13.866 1.00 97.56 283 PRO A C 1
ATOM 2157 O O . PRO A 1 283 ? -5.824 -7.816 -12.931 1.00 97.56 283 PRO A O 1
ATOM 2160 N N . TYR A 1 284 ? -4.278 -6.450 -13.824 1.00 97.38 284 TYR A N 1
ATOM 2161 C CA . TYR A 1 284 ? -3.378 -6.506 -12.667 1.00 97.38 284 TYR A CA 1
ATOM 2162 C C . TYR A 1 284 ? -4.030 -5.856 -11.448 1.00 97.38 284 TYR A C 1
ATOM 2164 O O . TYR A 1 284 ? -4.071 -6.450 -10.372 1.00 97.38 284 TYR A O 1
ATOM 2172 N N . PHE A 1 285 ? -4.625 -4.676 -11.638 1.00 96.88 285 PHE A N 1
ATOM 2173 C CA . PHE A 1 285 ? -5.338 -3.950 -10.589 1.00 96.88 285 PHE A CA 1
ATOM 2174 C C . PHE A 1 285 ? -6.604 -4.670 -10.126 1.00 96.88 285 PHE A C 1
ATOM 2176 O O . PHE A 1 285 ? -6.840 -4.768 -8.923 1.00 96.88 285 PHE A O 1
ATOM 2183 N N . ALA A 1 286 ? -7.384 -5.233 -11.053 1.00 97.19 286 ALA A N 1
ATOM 2184 C CA . ALA A 1 286 ? -8.581 -6.007 -10.722 1.00 97.19 286 ALA A CA 1
ATOM 2185 C C . ALA A 1 286 ? -8.265 -7.249 -9.869 1.00 97.19 286 ALA A C 1
ATOM 2187 O O . ALA A 1 286 ? -9.097 -7.690 -9.078 1.00 97.19 286 ALA A O 1
ATOM 2188 N N . HIS A 1 287 ? -7.057 -7.806 -10.000 1.00 96.50 287 HIS A N 1
ATOM 2189 C CA . HIS A 1 287 ? -6.629 -8.959 -9.219 1.00 96.50 287 HIS A CA 1
ATOM 2190 C C . HIS A 1 287 ? -6.173 -8.591 -7.789 1.00 96.50 287 HIS A C 1
ATOM 2192 O O . HIS A 1 287 ? -6.236 -9.448 -6.902 1.00 96.50 287 HIS A O 1
ATOM 2198 N N . VAL A 1 288 ? -5.767 -7.343 -7.526 1.00 98.38 288 VAL A N 1
ATOM 2199 C CA . VAL A 1 288 ? -5.175 -6.937 -6.236 1.00 98.38 288 VAL A CA 1
ATOM 2200 C C . VAL A 1 288 ? -6.019 -7.320 -5.012 1.00 98.38 288 VAL A C 1
ATOM 2202 O O . VAL A 1 288 ? -5.426 -7.887 -4.096 1.00 98.38 288 VAL A O 1
ATOM 2205 N N . PRO A 1 289 ? -7.351 -7.097 -4.948 1.00 98.44 289 PRO A N 1
ATOM 2206 C CA . PRO A 1 289 ? -8.132 -7.448 -3.757 1.00 98.44 289 PRO A CA 1
ATOM 2207 C C . PRO A 1 289 ? -7.972 -8.919 -3.350 1.00 98.44 289 PRO A C 1
ATOM 2209 O O . PRO A 1 289 ? -7.664 -9.205 -2.195 1.00 98.44 289 PRO A O 1
ATOM 2212 N N . ARG A 1 290 ? -8.042 -9.842 -4.322 1.00 98.25 290 ARG A N 1
ATOM 2213 C CA . ARG A 1 290 ? -7.811 -11.279 -4.094 1.00 98.25 290 ARG A CA 1
ATOM 2214 C C . ARG A 1 290 ? -6.388 -11.556 -3.603 1.00 98.25 290 ARG A C 1
ATOM 2216 O O . ARG A 1 290 ? -6.197 -12.355 -2.694 1.00 98.25 290 ARG A O 1
ATOM 2223 N N . VAL A 1 291 ? -5.380 -10.900 -4.185 1.00 98.12 291 VAL A N 1
ATOM 2224 C CA . VAL A 1 291 ? -3.981 -11.051 -3.739 1.00 98.12 291 VAL A CA 1
ATOM 2225 C C . VAL A 1 291 ? -3.814 -10.587 -2.293 1.00 98.12 291 VAL A C 1
ATOM 2227 O O . VAL A 1 291 ? -3.107 -11.229 -1.520 1.00 98.12 291 VAL A O 1
ATOM 2230 N N . VAL A 1 292 ? -4.462 -9.487 -1.909 1.00 98.38 292 VAL A N 1
ATOM 2231 C CA . VAL A 1 292 ? -4.403 -8.985 -0.535 1.00 98.38 292 VAL A CA 1
ATOM 2232 C C . VAL A 1 292 ? -5.099 -9.957 0.416 1.00 98.38 292 VAL A C 1
ATOM 2234 O O . VAL A 1 292 ? -4.535 -10.252 1.461 1.00 98.38 292 VAL A O 1
ATOM 2237 N N . GLU A 1 293 ? -6.247 -10.537 0.062 1.00 98.31 293 GLU A N 1
ATOM 2238 C CA . GLU A 1 293 ? -6.880 -11.590 0.875 1.00 98.31 293 GLU A CA 1
ATOM 2239 C C . GLU A 1 293 ? -5.957 -12.797 1.093 1.00 98.31 293 GLU A C 1
ATOM 2241 O O . GLU A 1 293 ? -5.837 -13.288 2.216 1.00 98.31 293 GLU A O 1
ATOM 2246 N N . GLU A 1 294 ? -5.242 -13.237 0.056 1.00 98.06 294 GLU A N 1
ATOM 2247 C CA . GLU A 1 294 ? -4.236 -14.299 0.168 1.00 98.06 294 GLU A CA 1
ATOM 2248 C C . GLU A 1 294 ? -3.065 -13.889 1.080 1.00 98.06 294 GLU A C 1
ATOM 2250 O O . GLU A 1 294 ? -2.616 -14.682 1.911 1.00 98.06 294 GLU A O 1
ATOM 2255 N N . ALA A 1 295 ? -2.612 -12.636 0.992 1.00 97.19 295 ALA A N 1
ATOM 2256 C CA . ALA A 1 295 ? -1.578 -12.094 1.871 1.00 97.19 295 ALA A CA 1
ATOM 2257 C C . ALA A 1 295 ? -2.036 -12.074 3.340 1.00 97.19 295 ALA A C 1
ATOM 2259 O O . ALA A 1 295 ? -1.284 -12.449 4.239 1.00 97.19 295 ALA A O 1
ATOM 2260 N N . LEU A 1 296 ? -3.289 -11.685 3.597 1.00 97.38 296 LEU A N 1
ATOM 2261 C CA . LEU A 1 296 ? -3.884 -11.680 4.936 1.00 97.38 296 LEU A CA 1
ATOM 2262 C C . LEU A 1 296 ? -4.122 -13.106 5.460 1.00 97.38 296 LEU A C 1
ATOM 2264 O O . LEU A 1 296 ? -3.966 -13.361 6.655 1.00 97.38 296 LEU A O 1
ATOM 2268 N N . ALA A 1 297 ? -4.422 -14.067 4.583 1.00 97.25 297 ALA A N 1
ATOM 2269 C CA . ALA A 1 297 ? -4.452 -15.481 4.944 1.00 97.25 297 ALA A CA 1
ATOM 2270 C C . ALA A 1 297 ? -3.060 -15.985 5.363 1.00 97.25 297 ALA A C 1
ATOM 2272 O O . ALA A 1 297 ? -2.949 -16.718 6.348 1.00 97.25 297 ALA A O 1
ATOM 2273 N N . LYS A 1 298 ? -1.990 -15.533 4.694 1.00 94.94 298 LYS A N 1
ATOM 2274 C CA . LYS A 1 298 ? -0.608 -15.830 5.105 1.00 94.94 298 LYS A CA 1
ATOM 2275 C C . LYS A 1 298 ? -0.258 -15.188 6.449 1.00 94.94 298 LYS A C 1
ATOM 2277 O O . LYS A 1 298 ? 0.377 -15.823 7.288 1.00 94.94 298 LYS A O 1
ATOM 2282 N N . VAL A 1 299 ? -0.730 -13.964 6.701 1.00 94.50 299 VAL A N 1
ATOM 2283 C CA . VAL A 1 299 ? -0.616 -13.307 8.017 1.00 94.50 299 VAL A CA 1
ATOM 2284 C C . VAL A 1 299 ? -1.275 -14.156 9.105 1.00 94.50 299 VAL A C 1
ATOM 2286 O O . VAL A 1 299 ? -0.682 -14.353 10.164 1.00 94.50 299 VAL A O 1
ATOM 2289 N N . ARG A 1 300 ? -2.451 -14.731 8.836 1.00 95.88 300 ARG A N 1
ATOM 2290 C CA . ARG A 1 300 ? -3.118 -15.655 9.762 1.00 95.88 300 ARG A CA 1
ATOM 2291 C C . ARG A 1 300 ? -2.311 -16.927 10.005 1.00 95.88 300 ARG A C 1
ATOM 2293 O O . ARG A 1 300 ? -2.216 -17.349 11.152 1.00 95.88 300 ARG A O 1
ATOM 2300 N N . GLU A 1 301 ? -1.748 -17.528 8.961 1.00 95.06 301 GLU A N 1
ATOM 2301 C CA . GLU A 1 301 ? -0.930 -18.744 9.064 1.00 95.06 301 GLU A CA 1
ATOM 2302 C C . GLU A 1 301 ? 0.313 -18.527 9.940 1.00 95.06 301 GLU A C 1
ATOM 2304 O O . GLU A 1 301 ? 0.593 -19.334 10.822 1.00 95.06 301 GLU A O 1
ATOM 2309 N N . VAL A 1 302 ? 1.032 -17.422 9.722 1.00 91.12 302 VAL A N 1
ATOM 2310 C CA . VAL A 1 302 ? 2.324 -17.156 10.372 1.00 91.12 302 VAL A CA 1
ATOM 2311 C C . VAL A 1 302 ? 2.149 -16.499 11.745 1.00 91.12 302 VAL A C 1
ATOM 2313 O O . VAL A 1 302 ? 2.738 -16.921 12.741 1.00 91.12 302 VAL A O 1
ATOM 2316 N N . PHE A 1 303 ? 1.319 -15.460 11.833 1.00 88.81 303 PHE A N 1
ATOM 2317 C CA . PHE A 1 303 ? 1.193 -14.650 13.048 1.00 88.81 303 PHE A CA 1
ATOM 2318 C C . PHE A 1 303 ? 0.017 -15.070 13.935 1.00 88.81 303 PHE A C 1
ATOM 2320 O O . PHE A 1 303 ? -0.011 -14.695 15.107 1.00 88.81 303 PHE A O 1
ATOM 2327 N N . GLY A 1 304 ? -0.916 -15.877 13.419 1.00 92.69 304 GLY A N 1
ATOM 2328 C CA . GLY A 1 304 ? -2.090 -16.354 14.157 1.00 92.69 304 GLY A CA 1
ATOM 2329 C C . GLY A 1 304 ? -3.235 -15.340 14.242 1.00 92.69 304 GLY A C 1
ATOM 2330 O O . GLY A 1 304 ? -4.208 -15.583 14.954 1.00 92.69 304 GLY A O 1
ATOM 2331 N N . VAL A 1 305 ? -3.142 -14.211 13.531 1.00 93.75 305 VAL A N 1
ATOM 2332 C CA . VAL A 1 305 ? -4.138 -13.126 13.556 1.00 93.75 305 VAL A CA 1
ATOM 2333 C C . VAL A 1 305 ? -4.839 -13.027 12.207 1.00 93.75 305 VAL A C 1
ATOM 2335 O O . VAL A 1 305 ? -4.194 -13.066 11.164 1.00 93.75 305 VAL A O 1
ATOM 2338 N N . SER A 1 306 ? -6.166 -12.909 12.224 1.00 95.44 306 SER A N 1
ATOM 2339 C CA . SER A 1 306 ? -6.975 -12.795 11.005 1.00 95.44 306 SER A CA 1
ATOM 2340 C C . SER A 1 306 ? -7.365 -11.346 10.753 1.00 95.44 306 SER A C 1
ATOM 2342 O O . SER A 1 306 ? -7.700 -10.628 11.690 1.00 95.44 306 SER A O 1
ATOM 2344 N N . TYR A 1 307 ? -7.355 -10.961 9.483 1.00 97.12 307 TYR A N 1
ATOM 2345 C CA . TYR A 1 307 ? -7.756 -9.645 9.002 1.00 97.12 307 TYR A CA 1
ATOM 2346 C C . TYR A 1 307 ? -8.630 -9.804 7.758 1.00 97.12 307 TYR A C 1
ATOM 2348 O O . TYR A 1 307 ? -8.629 -10.859 7.118 1.00 97.12 307 TYR A O 1
ATOM 2356 N N . SER A 1 308 ? -9.354 -8.754 7.385 1.00 97.25 308 SER A N 1
ATOM 2357 C CA . SER A 1 308 ? -10.085 -8.686 6.112 1.00 97.25 308 SER A CA 1
ATOM 2358 C C . SER A 1 308 ? -9.912 -7.313 5.467 1.00 97.25 308 SER A C 1
ATOM 2360 O O . SER A 1 308 ? -9.488 -6.362 6.122 1.00 97.25 308 SER A O 1
ATOM 2362 N N . LEU A 1 309 ? -10.236 -7.194 4.176 1.00 97.94 309 LEU A N 1
ATOM 2363 C CA . LEU A 1 309 ? -10.127 -5.924 3.439 1.00 97.94 309 LEU A CA 1
ATOM 2364 C C . LEU A 1 309 ? -10.960 -4.811 4.101 1.00 97.94 309 LEU A C 1
ATOM 2366 O O . LEU A 1 309 ? -10.507 -3.672 4.246 1.00 97.94 309 LEU A O 1
ATOM 2370 N N . PHE A 1 310 ? -12.147 -5.192 4.569 1.00 98.12 310 PHE A N 1
ATOM 2371 C CA . PHE A 1 310 ? -13.059 -4.401 5.382 1.00 98.12 310 PHE A CA 1
ATOM 2372 C C . PHE A 1 310 ? -13.529 -5.288 6.534 1.00 98.12 310 PHE A C 1
ATOM 2374 O O . PHE A 1 310 ? -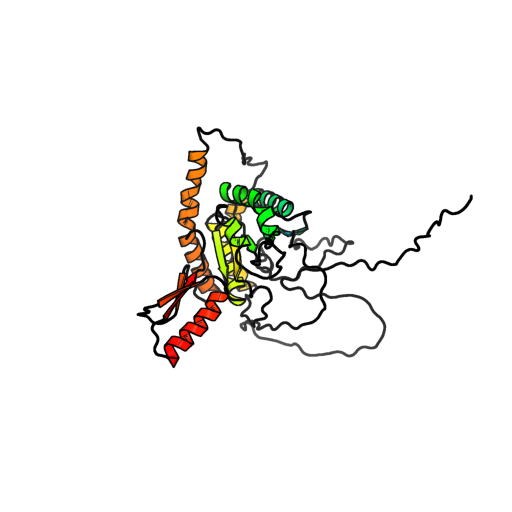13.976 -6.407 6.290 1.00 98.12 310 PHE A O 1
ATOM 2381 N N . GLU A 1 311 ? -13.433 -4.822 7.780 1.00 96.44 311 GLU A N 1
ATOM 2382 C CA . GLU A 1 311 ? -13.920 -5.603 8.929 1.00 96.44 311 GLU A CA 1
ATOM 2383 C C . GLU A 1 311 ? -14.993 -4.821 9.669 1.00 96.44 311 GLU A C 1
ATOM 2385 O O . GLU A 1 311 ? -14.820 -3.633 9.958 1.00 96.44 311 GLU A O 1
ATOM 2390 N N . TYR A 1 312 ? -16.085 -5.521 9.963 1.00 97.88 312 TYR A N 1
ATOM 2391 C CA . TYR A 1 312 ? -17.209 -5.015 10.728 1.00 97.88 312 TYR A CA 1
ATOM 2392 C C . TYR A 1 312 ? -17.035 -5.312 12.220 1.00 97.88 312 TYR A C 1
ATOM 2394 O O . TYR A 1 312 ? -16.596 -6.397 12.596 1.00 97.88 312 TYR A O 1
ATOM 2402 N N . HIS A 1 313 ? -17.434 -4.368 13.066 1.00 97.38 313 HIS A N 1
ATOM 2403 C CA . HIS A 1 313 ? -17.464 -4.498 14.518 1.00 97.38 313 HIS A CA 1
ATOM 2404 C C . HIS A 1 313 ? -18.696 -3.793 15.091 1.00 97.38 313 HIS A C 1
ATOM 2406 O O . HIS A 1 313 ? -18.991 -2.667 14.702 1.00 97.38 313 HIS A O 1
ATOM 2412 N N . GLY A 1 314 ? -19.394 -4.412 16.042 1.00 96.75 314 GLY A N 1
ATOM 2413 C CA . GLY A 1 314 ? -20.552 -3.820 16.721 1.00 96.75 314 GLY A CA 1
ATOM 2414 C C . GLY A 1 314 ? -21.821 -4.664 16.616 1.00 96.75 314 GLY A C 1
ATOM 2415 O O . GLY A 1 314 ? -21.769 -5.877 16.411 1.00 96.75 314 GLY A O 1
ATOM 2416 N N . HIS A 1 315 ? -22.979 -4.029 16.798 1.00 96.88 315 HIS A N 1
ATOM 2417 C CA . HIS A 1 315 ? -24.263 -4.724 16.896 1.00 96.88 315 HIS A CA 1
ATOM 2418 C C . HIS A 1 315 ? -24.653 -5.388 15.562 1.00 96.88 315 HIS A C 1
ATOM 2420 O O . HIS A 1 315 ? -24.600 -4.743 14.523 1.00 96.88 315 HIS A O 1
ATOM 2426 N N . ALA A 1 316 ? -25.096 -6.651 15.549 1.00 95.94 316 ALA A N 1
ATOM 2427 C CA . ALA A 1 316 ? -25.401 -7.369 14.295 1.00 95.94 316 ALA A CA 1
ATOM 2428 C C . ALA A 1 316 ? -26.531 -6.725 13.463 1.00 95.94 316 ALA A C 1
ATOM 2430 O O . ALA A 1 316 ? -26.533 -6.809 12.241 1.00 95.94 316 ALA A O 1
ATOM 2431 N N . ALA A 1 317 ? -27.473 -6.061 14.134 1.00 95.62 317 ALA A N 1
ATOM 2432 C CA . ALA A 1 317 ? -28.535 -5.265 13.519 1.00 95.62 317 ALA A CA 1
ATOM 2433 C C . ALA A 1 317 ? -28.338 -3.772 13.830 1.00 95.62 317 ALA A C 1
ATOM 2435 O O . ALA A 1 317 ? -29.201 -3.159 14.456 1.00 95.62 317 ALA A O 1
ATOM 2436 N N . ALA A 1 318 ? -27.144 -3.238 13.559 1.00 96.75 318 ALA A N 1
ATOM 2437 C CA . ALA A 1 318 ? -26.863 -1.819 13.755 1.00 96.75 318 ALA A CA 1
ATOM 2438 C C . ALA A 1 318 ? -27.749 -0.946 12.848 1.00 96.75 318 ALA A C 1
ATOM 2440 O O . ALA A 1 318 ? -27.960 -1.274 11.683 1.00 96.75 318 ALA A O 1
ATOM 2441 N N . GLU A 1 319 ? -28.257 0.154 13.398 1.00 96.75 319 GLU A N 1
ATOM 2442 C CA . GLU A 1 319 ? -29.034 1.181 12.694 1.00 96.75 319 GLU A CA 1
ATOM 2443 C C . GLU A 1 319 ? -28.110 2.298 12.181 1.00 96.75 319 GLU A C 1
ATOM 2445 O O . GLU A 1 319 ? -28.310 2.803 11.079 1.00 96.75 319 GLU A O 1
ATOM 2450 N N . ASP A 1 320 ? -27.042 2.598 12.931 1.00 96.94 320 ASP A N 1
ATOM 2451 C CA . ASP A 1 320 ? -26.003 3.563 12.570 1.00 96.94 320 ASP A CA 1
ATOM 2452 C C . ASP A 1 320 ? -24.645 2.866 12.432 1.00 96.94 320 ASP A C 1
ATOM 2454 O O . ASP A 1 320 ? -24.203 2.156 13.341 1.00 96.94 320 ASP A O 1
ATOM 2458 N N . VAL A 1 321 ? -23.951 3.076 11.310 1.00 97.62 321 VAL A N 1
ATOM 2459 C CA . VAL A 1 321 ? -22.644 2.454 11.045 1.00 97.62 321 VAL A CA 1
ATOM 2460 C C . VAL A 1 321 ? -21.607 3.510 10.685 1.00 97.62 321 VAL A C 1
ATOM 2462 O O . VAL A 1 321 ? -21.741 4.230 9.697 1.00 97.62 321 VAL A O 1
ATOM 2465 N N . PHE A 1 322 ? -20.531 3.565 11.465 1.00 97.56 322 PHE A N 1
ATOM 2466 C CA . PHE A 1 322 ? -19.355 4.368 11.150 1.00 97.56 322 PHE A CA 1
ATOM 2467 C C . PHE A 1 322 ? -18.490 3.656 10.113 1.00 97.56 322 PHE A C 1
ATOM 2469 O O . PHE A 1 322 ? -18.238 2.463 10.238 1.00 97.56 322 PHE A O 1
ATOM 2476 N N . VAL A 1 323 ? -17.966 4.379 9.125 1.00 97.81 323 VAL A N 1
ATOM 2477 C CA . VAL A 1 323 ? -16.919 3.869 8.227 1.00 97.81 323 VAL A CA 1
ATOM 2478 C C . VAL A 1 323 ? -15.653 4.665 8.499 1.00 97.81 323 VAL A C 1
ATOM 2480 O O . VAL A 1 323 ? -15.632 5.883 8.324 1.00 97.81 323 VAL A O 1
ATOM 2483 N N . CYS A 1 324 ? -14.607 4.003 8.988 1.00 95.00 324 CYS A N 1
ATOM 2484 C CA . CYS A 1 324 ? -13.378 4.663 9.429 1.00 95.00 324 CYS A CA 1
ATOM 2485 C C . CYS A 1 324 ? -12.132 3.942 8.916 1.00 95.00 324 CYS A C 1
ATOM 2487 O O . CYS A 1 324 ? -12.147 2.749 8.622 1.00 95.00 324 CYS A O 1
ATOM 2489 N N . MET A 1 325 ? -11.027 4.677 8.838 1.00 95.44 325 MET A N 1
ATOM 2490 C CA . MET A 1 325 ? -9.729 4.171 8.398 1.00 95.44 325 MET A CA 1
ATOM 2491 C C . MET A 1 325 ? -8.628 4.704 9.320 1.00 95.44 325 MET A C 1
ATOM 2493 O O . MET A 1 325 ? -8.729 5.831 9.807 1.00 95.44 325 MET A O 1
ATOM 2497 N N . GLY A 1 326 ? -7.580 3.911 9.549 1.00 93.12 326 GLY A N 1
ATOM 2498 C CA . GLY A 1 326 ? -6.480 4.263 10.452 1.00 93.12 326 GLY A CA 1
ATOM 2499 C C . GLY A 1 326 ? -6.858 4.182 11.935 1.00 93.12 326 GLY A C 1
ATOM 2500 O O . GLY A 1 326 ? -7.883 3.607 12.298 1.00 93.12 326 GLY A O 1
ATOM 2501 N N . SER A 1 327 ? -6.031 4.760 12.812 1.00 91.69 327 SER A N 1
ATOM 2502 C CA . SER A 1 327 ? -6.173 4.656 14.276 1.00 91.69 327 SER A CA 1
ATOM 2503 C C . SER A 1 327 ? -7.475 5.236 14.825 1.00 91.69 327 SER A C 1
ATOM 2505 O O . SER A 1 327 ? -7.951 4.786 15.866 1.00 91.69 327 SER A O 1
ATOM 2507 N N . GLY A 1 328 ? -8.107 6.172 14.106 1.00 91.88 328 GLY A N 1
ATOM 2508 C CA . GLY A 1 328 ? -9.434 6.680 14.460 1.00 91.88 328 GLY A CA 1
ATOM 2509 C C . GLY A 1 328 ? -10.473 5.561 14.570 1.00 91.88 328 GLY A C 1
ATOM 2510 O O . GLY A 1 328 ? -11.365 5.633 15.413 1.00 91.88 328 GLY A O 1
ATOM 2511 N N . ALA A 1 329 ? -10.310 4.479 13.801 1.00 94.12 329 ALA A N 1
ATOM 2512 C CA . ALA A 1 329 ? -11.169 3.309 13.894 1.00 94.12 329 ALA A CA 1
ATOM 2513 C C . ALA A 1 329 ? -11.071 2.599 15.256 1.00 94.12 329 ALA A C 1
ATOM 2515 O O . ALA A 1 329 ? -12.082 2.089 15.720 1.00 94.12 329 ALA A O 1
ATOM 2516 N N . GLU A 1 330 ? -9.921 2.600 15.941 1.00 93.88 330 GLU A N 1
ATOM 2517 C CA . GLU A 1 330 ? -9.805 1.983 17.275 1.00 93.88 330 GLU A CA 1
ATOM 2518 C C . GLU A 1 330 ? -10.533 2.786 18.353 1.00 93.88 330 GLU A C 1
ATOM 2520 O O . GLU A 1 330 ? -11.165 2.213 19.242 1.00 93.88 330 GLU A O 1
ATOM 2525 N N . VAL A 1 331 ? -10.502 4.116 18.251 1.00 94.25 331 VAL A N 1
ATOM 2526 C CA . VAL A 1 331 ? -11.254 4.991 19.162 1.00 94.25 331 VAL A CA 1
ATOM 2527 C C . VAL A 1 331 ? -12.754 4.808 18.946 1.00 94.25 331 VAL A C 1
ATOM 2529 O O . VAL A 1 331 ? -13.504 4.644 19.909 1.00 94.25 331 VAL A O 1
ATOM 2532 N N . VAL A 1 332 ? -13.193 4.778 17.684 1.00 96.38 332 VAL A N 1
ATOM 2533 C CA . VAL A 1 332 ? -14.598 4.522 17.344 1.00 96.38 332 VAL A CA 1
ATOM 2534 C C . VAL A 1 332 ? -15.016 3.126 17.795 1.00 96.38 332 VAL A C 1
ATOM 2536 O O . VAL A 1 332 ? -16.097 2.985 18.353 1.00 96.38 332 VAL A O 1
ATOM 2539 N N . ARG A 1 333 ? -14.156 2.111 17.651 1.00 96.50 333 ARG A N 1
ATOM 2540 C CA . ARG A 1 333 ? -14.423 0.747 18.129 1.00 96.50 333 ARG A CA 1
ATOM 2541 C C . ARG A 1 333 ? -14.738 0.733 19.624 1.00 96.50 333 ARG A C 1
ATOM 2543 O O . ARG A 1 333 ? -15.781 0.222 20.018 1.00 96.50 333 ARG A O 1
ATOM 2550 N N . ALA A 1 334 ? -13.892 1.369 20.436 1.00 96.25 334 ALA A N 1
ATOM 2551 C CA . ALA A 1 334 ? -14.108 1.476 21.879 1.00 96.25 334 ALA A CA 1
ATOM 2552 C C . ALA A 1 334 ? -15.392 2.254 22.235 1.00 96.25 334 ALA A C 1
ATOM 2554 O O . ALA A 1 334 ? -16.087 1.911 23.193 1.00 96.25 334 ALA A O 1
ATOM 2555 N N . ALA A 1 335 ? -15.733 3.290 21.463 1.00 96.69 335 ALA A N 1
ATOM 2556 C CA . ALA A 1 335 ? -16.976 4.036 21.648 1.00 96.69 335 ALA A CA 1
ATOM 2557 C C . ALA A 1 335 ? -18.218 3.202 21.285 1.00 96.69 335 ALA A C 1
ATOM 2559 O O . ALA A 1 335 ? -19.206 3.232 22.019 1.00 96.69 335 ALA A O 1
ATOM 2560 N N . VAL A 1 336 ? -18.160 2.434 20.192 1.00 97.31 336 VAL A N 1
ATOM 2561 C CA . VAL A 1 336 ? -19.217 1.503 19.770 1.00 97.31 336 VAL A CA 1
ATOM 2562 C C . VAL A 1 336 ? -19.466 0.450 20.848 1.00 97.31 336 VAL A C 1
ATOM 2564 O O . VAL A 1 336 ? -20.621 0.241 21.219 1.00 97.31 336 VAL A O 1
ATOM 2567 N N . ASP A 1 337 ? -18.406 -0.139 21.410 1.00 97.06 337 ASP A N 1
ATOM 2568 C CA . ASP A 1 337 ? -18.507 -1.091 22.526 1.00 97.06 337 ASP A CA 1
ATOM 2569 C C . ASP A 1 337 ? -19.246 -0.466 23.714 1.00 97.06 337 ASP A C 1
ATOM 2571 O O . ASP A 1 337 ? -20.255 -0.992 24.185 1.00 97.06 337 ASP A O 1
ATOM 2575 N N . HIS A 1 338 ? -18.820 0.727 24.139 1.00 97.00 338 HIS A N 1
ATOM 2576 C CA . HIS A 1 338 ? -19.447 1.427 25.256 1.00 97.00 338 HIS A CA 1
ATOM 2577 C C . HIS A 1 338 ? -20.933 1.742 25.015 1.00 97.00 338 HIS A C 1
ATOM 2579 O O . HIS A 1 338 ? -21.757 1.564 25.914 1.00 97.00 338 HIS A O 1
ATOM 2585 N N . LEU A 1 339 ? -21.292 2.234 23.826 1.00 96.38 339 LEU A N 1
ATOM 2586 C CA . LEU A 1 339 ? -22.671 2.603 23.496 1.00 96.38 339 LEU A CA 1
ATOM 2587 C C . LEU A 1 339 ? -23.590 1.380 23.431 1.00 96.38 339 LEU A C 1
ATOM 2589 O O . LEU A 1 339 ? -24.695 1.418 23.981 1.00 96.38 339 LEU A O 1
ATOM 2593 N N . ASN A 1 340 ? -23.125 0.297 22.813 1.00 96.19 340 ASN A N 1
ATOM 2594 C CA . ASN A 1 340 ? -23.893 -0.937 22.714 1.00 96.19 340 ASN A CA 1
ATOM 2595 C C . ASN A 1 340 ? -24.076 -1.576 24.105 1.00 96.19 340 ASN A C 1
ATOM 2597 O O . ASN A 1 340 ? -25.200 -1.899 24.482 1.00 96.19 340 ASN A O 1
ATOM 2601 N N . GLU A 1 341 ? -23.015 -1.675 24.915 1.00 95.44 341 GLU A N 1
ATOM 2602 C CA . GLU A 1 341 ? -23.065 -2.316 26.239 1.00 95.44 341 GLU A CA 1
ATOM 2603 C C . GLU A 1 341 ? -23.823 -1.501 27.296 1.00 95.44 341 GLU A C 1
ATOM 2605 O O . GLU A 1 341 ? -24.558 -2.060 28.109 1.00 95.44 341 GLU A O 1
ATOM 2610 N N . ARG A 1 342 ? -23.623 -0.176 27.342 1.00 94.88 342 ARG A N 1
ATOM 2611 C CA . ARG A 1 342 ? -24.139 0.667 28.439 1.00 94.88 342 ARG A CA 1
ATOM 2612 C C . ARG A 1 342 ? -25.464 1.335 28.132 1.00 94.88 342 ARG A C 1
ATOM 2614 O O . ARG A 1 342 ? -26.164 1.724 29.063 1.00 94.88 342 ARG A O 1
ATOM 2621 N N . ARG A 1 343 ? -25.783 1.523 26.852 1.00 91.00 343 ARG A N 1
ATOM 2622 C CA . ARG A 1 343 ? -26.984 2.252 26.424 1.00 91.00 343 ARG A CA 1
ATOM 2623 C C . ARG A 1 343 ? -27.932 1.410 25.580 1.00 91.00 343 ARG A C 1
ATOM 2625 O O . ARG A 1 343 ? -28.986 1.918 25.216 1.00 91.00 343 ARG A O 1
ATOM 2632 N N . GLY A 1 344 ? -27.577 0.159 25.269 1.00 92.00 344 GLY A N 1
ATOM 2633 C CA . GLY A 1 344 ? -28.376 -0.692 24.385 1.00 92.00 344 GLY A CA 1
ATOM 2634 C C . GLY A 1 344 ? -28.533 -0.095 22.986 1.00 92.00 344 GLY A C 1
ATOM 2635 O O . GLY A 1 344 ? -29.540 -0.337 22.322 1.00 92.00 344 GLY A O 1
ATOM 2636 N N . ALA A 1 345 ? -27.576 0.739 22.565 1.00 94.38 345 ALA A N 1
ATOM 2637 C CA . ALA A 1 345 ? -27.584 1.313 21.231 1.00 94.38 345 ALA A CA 1
ATOM 2638 C C . ALA A 1 345 ? -27.347 0.214 20.182 1.00 94.38 345 ALA A C 1
ATOM 2640 O O . ALA A 1 345 ? -26.847 -0.870 20.487 1.00 94.38 345 ALA A O 1
ATOM 2641 N N . ARG A 1 346 ? -27.720 0.498 18.934 1.00 96.75 346 ARG A N 1
ATOM 2642 C CA . ARG A 1 346 ? -27.515 -0.398 17.793 1.00 96.75 346 ARG A CA 1
ATOM 2643 C C . ARG A 1 346 ? -26.534 0.250 16.830 1.00 96.75 346 ARG A C 1
ATOM 2645 O O . ARG A 1 346 ? -26.926 0.721 15.771 1.00 96.75 346 ARG A O 1
ATOM 2652 N N . VAL A 1 347 ? -25.263 0.302 17.224 1.00 97.88 347 VAL A N 1
ATOM 2653 C CA . VAL A 1 347 ? -24.209 0.984 16.461 1.00 97.88 347 VAL A CA 1
ATOM 2654 C C . VAL A 1 347 ? -23.168 -0.017 15.960 1.00 97.88 347 VAL A C 1
ATOM 2656 O O . VAL A 1 347 ? -22.832 -0.988 16.650 1.00 97.88 347 VAL A O 1
ATOM 2659 N N . GLY A 1 348 ? -22.656 0.229 14.755 1.00 97.94 348 GLY A N 1
ATOM 2660 C CA . GLY A 1 348 ? -21.602 -0.542 14.108 1.00 97.94 348 GLY A CA 1
ATOM 2661 C C . GLY A 1 348 ? -20.437 0.316 13.614 1.00 97.94 348 GLY A C 1
ATOM 2662 O O . GLY A 1 348 ? -20.512 1.541 13.530 1.00 97.94 348 GLY A O 1
ATOM 2663 N N . LEU A 1 349 ? -19.349 -0.354 13.257 1.00 98.25 349 LEU A N 1
ATOM 2664 C CA . LEU A 1 349 ? -18.139 0.205 12.672 1.00 98.25 349 LEU A CA 1
ATOM 2665 C C . LEU A 1 349 ? -17.663 -0.713 11.545 1.00 98.25 349 LEU A C 1
ATOM 2667 O O . LEU A 1 349 ? -17.468 -1.902 11.759 1.00 98.25 349 LEU A O 1
ATOM 2671 N N . VAL A 1 350 ? -17.394 -0.150 10.373 1.00 98.31 350 VAL A N 1
ATOM 2672 C CA . VAL A 1 350 ? -16.604 -0.769 9.308 1.00 98.31 350 VAL A CA 1
ATOM 2673 C C . VAL A 1 350 ? -15.238 -0.100 9.290 1.00 98.31 350 VAL A C 1
ATOM 2675 O O . VAL A 1 350 ? -15.115 1.093 9.004 1.00 98.31 350 VAL A O 1
ATOM 2678 N N . LYS A 1 351 ? -14.196 -0.873 9.581 1.00 97.06 351 LYS A N 1
ATOM 2679 C CA . LYS A 1 351 ? -12.811 -0.412 9.491 1.00 97.06 351 LYS A CA 1
ATOM 2680 C C . LYS A 1 351 ? -12.219 -0.817 8.136 1.00 97.06 351 LYS A C 1
ATOM 2682 O O . LYS A 1 351 ? -12.228 -1.992 7.760 1.00 97.06 351 LYS A O 1
ATOM 2687 N N . VAL A 1 352 ? -11.718 0.166 7.398 1.00 97.56 352 VAL A N 1
ATOM 2688 C CA . VAL A 1 352 ? -11.145 0.007 6.054 1.00 97.56 352 VAL A CA 1
ATOM 2689 C C . VAL A 1 352 ? -9.658 -0.325 6.171 1.00 97.56 352 VAL A C 1
ATOM 2691 O O . VAL A 1 352 ? -8.920 0.425 6.809 1.00 97.56 352 VAL A O 1
ATOM 2694 N N . ARG A 1 353 ? -9.215 -1.435 5.564 1.00 95.94 353 ARG A N 1
ATOM 2695 C CA . ARG A 1 353 ? -7.787 -1.794 5.450 1.00 95.94 353 ARG A CA 1
ATOM 2696 C C . ARG A 1 353 ? -7.290 -1.491 4.051 1.00 95.94 353 ARG A C 1
ATOM 2698 O O . ARG A 1 353 ? -6.365 -0.700 3.893 1.00 95.94 353 ARG A O 1
ATOM 2705 N N . LEU A 1 354 ? -7.917 -2.094 3.042 1.00 98.19 354 LEU A N 1
ATOM 2706 C CA . LEU A 1 354 ? -7.587 -1.840 1.644 1.00 98.19 354 LEU A CA 1
ATOM 2707 C C . LEU A 1 354 ? -8.401 -0.639 1.153 1.00 98.19 354 LEU A C 1
ATOM 2709 O O . LEU A 1 354 ? -9.591 -0.744 0.881 1.00 98.19 354 LEU A O 1
ATOM 2713 N N . PHE A 1 355 ? -7.762 0.525 1.072 1.00 97.56 355 PHE A N 1
ATOM 2714 C CA . PHE A 1 355 ? -8.394 1.734 0.540 1.00 97.56 355 PHE A CA 1
ATOM 2715 C C . PHE A 1 355 ? -8.420 1.736 -0.989 1.00 97.56 355 PHE A C 1
ATOM 2717 O O . PHE A 1 355 ? -9.337 2.291 -1.600 1.00 97.56 355 PHE A O 1
ATOM 2724 N N . ARG A 1 356 ? -7.387 1.163 -1.614 1.00 97.50 356 ARG A N 1
ATOM 2725 C CA . ARG A 1 356 ? -7.276 1.025 -3.067 1.00 97.50 356 ARG A CA 1
ATOM 2726 C C . ARG A 1 356 ? -6.557 -0.275 -3.438 1.00 97.50 356 ARG A C 1
ATOM 2728 O O . ARG A 1 356 ? -5.516 -0.543 -2.838 1.00 97.50 356 ARG A O 1
ATOM 2735 N N . PRO A 1 357 ? -7.025 -0.989 -4.474 1.00 96.38 357 PRO A N 1
ATOM 2736 C CA . PRO A 1 357 ? -8.336 -0.838 -5.121 1.00 96.38 357 PRO A CA 1
ATOM 2737 C C . PRO A 1 357 ? -9.481 -1.001 -4.109 1.00 96.38 357 PRO A C 1
ATOM 2739 O O . PRO A 1 357 ? -9.305 -1.706 -3.120 1.00 96.38 357 PRO A O 1
ATOM 2742 N N . PHE A 1 358 ? -10.564 -0.240 -4.292 1.00 95.38 358 PHE A N 1
ATOM 2743 C CA . PHE A 1 358 ? -11.674 -0.185 -3.334 1.00 95.38 358 PHE A CA 1
ATOM 2744 C C . PHE A 1 358 ? -12.689 -1.285 -3.615 1.00 95.38 358 PHE A C 1
ATOM 2746 O O . PHE A 1 358 ? -13.056 -1.414 -4.807 1.00 95.38 358 PHE A O 1
#

InterPro domains:
  IPR002880 Pyruvate flavodoxin/ferredoxin oxidoreductase, pyrimidine binding domain [PF01855] (106-295)
  IPR002880 Pyruvate flavodoxin/ferredoxin oxidoreductase, pyrimidine binding domain [cd07034] (108-220)
  IPR009014 Transketolase C-terminal/Pyruvate-ferredoxin oxidoreductase domain II [G3DSA:3.40.50.920] (308-358)
  IPR009014 Transketolase C-terminal/Pyruvate-ferredoxin oxidoreductase domain II [SSF52922] (309-358)
  IPR029061 Thiamin diphosphate-binding fold [SSF52518] (106-307)
  IPR033412 Pyruvate:ferredoxin oxidoreductase, core domain II [PF17147] (318-358)
  IPR050722 Pyruvate:ferredoxin/flavodoxin oxidoreductase [PTHR32154] (107-358)

pLDDT: mean 73.84, std 29.83, range [20.61, 98.62]

Organism: Mastigamoeba balamuthi (NCBI:txid108607)

Foldseek 3Di:
DDDDDDDDDPDDDPDDPDDDDDDPDADDDDDDDDDDDDDDDDDDDDDDPDDQDWDFDDDDDDDDDPPAKFQKKKWDDLPFQQPLLPRDHDDDDDPDDDDPPPPDDTDIDGDPALLRSLVVQLQQLQQLIAMEEETEAPSLVSNLVSLLVQQLVLGQHEYEYAAADHADVHDDRFHDNPSVVVNQPSNAWEFEDAALQRSSLRSLLQNQLCLVLSGYYYYYAHGPHSPDTDGYRDADRVLSVLSDDVVSSVVSNVSHADPVDHDDDDDDDDPVCPVVSSCVSVVSQVCSQVSSQVSQVSSCVRVVDHDHQKDKAAAPQAPEEAEDEHNVQVVVNVVRVCCCVPVVHRYMYIYGGTPPPD

Radius of gyration: 24.33 Å; chains: 1; bounding box: 68×85×70 Å

Sequence (358 aa):
MTSPTAKRKQEPVDGAGATAHVAYFLRCSLTSPPHFAAAPIRGLTGAPAGQRQRVHLPHHAELPDERAGPRVVGLWPPERLRAAYGLRSFSSPSPCRPRADEESAQLVVQMQSEAGAAGALHGAISLGAFATTFTSSQGLLLMIPNMYKIAGELFPCVMHVAARTIATEALSIFGDHSDVYATRSTGWSFLCSATVQECIHMAAAAHWATLKSSVPFVHFDGFRTSHEIQKIDFPSDDDLRAFVDWELVKEHRARGLCPERPVQRGTAQNPDVFFQASEANSPYFAHVPRVVEEALAKVREVFGVSYSLFEYHGHAAAEDVFVCMGSGAEVVRAAVDHLNERRGARVGLVKVRLFRPF

Secondary structure (DSSP, 8-state):
-----------------------SS-----------------------TTPPPB-----------------EEEEE-TT--TGGGT-S--PPPPSS---TT---PPEEEE-SSHHHHHHHHHHHHHTT-EEEEEE-THHHHHHHHHHHHHHHTT---EEEEE--PPPSSS---S--SHHHHHTTTSS-EEEEE-SHHHHHHHHHHHHHHHHHH---EEEEE-SSSTT-----BPPPHHHHHHH--HHHHHHHHTTS-BTTB----S----TTTHHHHHHTTHHHHHHHHHHHHHHHHHHHHHHS----SEEEEE-TT-SEEEEEESTHHHHHHHHHHHHHHHH---EEEEEESEEE--